Protein AF-A0A7X7GFS2-F1 (afdb_monomer_lite)

Sequence (185 aa):
AAVGEGTDLLFTHLDQVDIVGHTLRGVWPQAYRDAIARVDGLVGQITAAVDARAAAHANERWTILVTTDHGHKPEGGHGGQSAYETASFVIARGAGFAAGTQNNGYTLADITPTVLDLLDVPAPAYLDGESMLTGGSGNPAAPVPNTPPVDSGITGSSSGSAQAAMVANPLCLLGSGSASGSSER

Foldseek 3Di:
DPVPPDDLDDDDDQCQLQVCQAVVQFCQDVVSLVSVLVVLVVLLVVLVVVVVVCVVCVVDWDKDKDKDPFFADRRHDEDDQDLRTQWMKIKIFGPLAFAPDEFQQADPLQPVQQSCVSVVHDDDPPRCWHHVSVPIRGDRPDPQRVNPDPDPPDPDDSNPRNCCSQRVPRGIYIYTYGPDDDPDD

pLDDT: mean 78.81, std 21.3, range [30.0, 98.06]

Structure (mmCIF, N/CA/C/O backbone):
data_AF-A0A7X7GFS2-F1
#
_entry.id   AF-A0A7X7GFS2-F1
#
loop_
_atom_site.group_PDB
_atom_site.id
_atom_site.type_symbol
_atom_site.label_atom_id
_atom_site.label_alt_id
_atom_site.label_comp_id
_atom_site.label_asym_id
_atom_site.label_entity_id
_atom_site.label_seq_id
_atom_site.pdbx_PDB_ins_code
_atom_site.Cartn_x
_atom_site.Cartn_y
_atom_site.Cartn_z
_atom_site.occupancy
_atom_site.B_iso_or_equiv
_atom_site.auth_seq_id
_atom_site.auth_comp_id
_atom_site.auth_asym_id
_atom_site.auth_atom_id
_atom_site.pdbx_PDB_model_num
ATOM 1 N N . ALA A 1 1 ? -30.254 6.906 2.351 1.00 43.72 1 ALA A N 1
ATOM 2 C CA . ALA A 1 1 ? -29.446 6.726 3.570 1.00 43.72 1 ALA A CA 1
ATOM 3 C C . ALA A 1 1 ? -28.141 6.055 3.159 1.00 43.72 1 ALA A C 1
ATOM 5 O O . ALA A 1 1 ? -28.241 4.987 2.576 1.00 43.72 1 ALA A O 1
ATOM 6 N N . ALA A 1 2 ? -26.996 6.740 3.312 1.00 44.44 2 ALA A N 1
ATOM 7 C CA . ALA A 1 2 ? -25.624 6.181 3.301 1.00 44.44 2 ALA A CA 1
ATOM 8 C C . ALA A 1 2 ? -24.554 7.295 3.402 1.00 44.44 2 ALA A C 1
ATOM 10 O O . ALA A 1 2 ? -23.588 7.153 4.127 1.00 44.44 2 ALA A O 1
ATOM 11 N N . VAL A 1 3 ? -24.747 8.456 2.765 1.00 49.19 3 VAL A N 1
ATOM 12 C CA . VAL A 1 3 ? -23.741 9.551 2.752 1.00 49.19 3 VAL A CA 1
ATOM 13 C C . VAL A 1 3 ? -23.726 10.445 4.007 1.00 49.19 3 VAL A C 1
ATOM 15 O O . VAL A 1 3 ? -23.110 11.505 4.000 1.00 49.19 3 VAL A O 1
ATOM 18 N N . GLY A 1 4 ? -24.408 10.040 5.083 1.00 49.31 4 GLY A N 1
ATOM 19 C CA . GLY A 1 4 ? -24.412 10.765 6.362 1.00 49.31 4 GLY A CA 1
ATOM 20 C C . GLY A 1 4 ? -23.354 10.289 7.363 1.00 49.31 4 GLY A C 1
ATOM 21 O O . GLY A 1 4 ? -23.007 11.048 8.259 1.00 49.31 4 GLY A O 1
ATOM 22 N N . GLU A 1 5 ? -22.835 9.068 7.199 1.00 61.44 5 GLU A N 1
ATOM 23 C CA . GLU A 1 5 ? -22.024 8.370 8.218 1.00 61.44 5 GLU A CA 1
ATOM 24 C C . GLU A 1 5 ? -20.531 8.253 7.838 1.00 61.44 5 GLU A C 1
ATOM 26 O O . GLU A 1 5 ? -19.720 7.840 8.655 1.00 61.44 5 GLU A O 1
ATOM 31 N N . GLY A 1 6 ? -20.128 8.685 6.636 1.00 70.50 6 GLY A N 1
ATOM 32 C CA . GLY A 1 6 ? -18.759 8.493 6.130 1.00 70.50 6 GLY A CA 1
ATOM 33 C C . GLY A 1 6 ? -18.583 7.181 5.355 1.00 70.50 6 GLY A C 1
ATOM 34 O O . GLY A 1 6 ? -19.547 6.460 5.119 1.00 70.50 6 GLY A O 1
ATOM 35 N N . THR A 1 7 ? -17.361 6.921 4.886 1.00 83.94 7 THR A N 1
ATOM 36 C CA . THR A 1 7 ? -16.997 5.731 4.098 1.00 83.94 7 THR A CA 1
ATOM 37 C C . THR A 1 7 ? -16.131 4.807 4.953 1.00 83.94 7 THR A C 1
ATOM 39 O O . THR A 1 7 ? -15.099 5.263 5.437 1.00 83.94 7 THR A O 1
ATOM 42 N N . ASP A 1 8 ? -16.494 3.525 5.070 1.00 89.81 8 ASP A N 1
ATOM 43 C CA . ASP A 1 8 ? -15.726 2.537 5.853 1.00 89.81 8 ASP A CA 1
ATOM 44 C C . ASP A 1 8 ? -14.452 2.048 5.136 1.00 89.81 8 ASP A C 1
ATOM 46 O O . ASP A 1 8 ? -13.450 1.733 5.773 1.00 89.81 8 ASP A O 1
ATOM 50 N N . LEU A 1 9 ? -14.465 2.011 3.797 1.00 93.38 9 LEU A N 1
ATOM 51 C CA . LEU A 1 9 ? -13.319 1.629 2.967 1.00 93.38 9 LEU A CA 1
ATOM 52 C C . LEU A 1 9 ? -13.214 2.520 1.727 1.00 93.38 9 LEU A C 1
ATOM 54 O O . LEU A 1 9 ? -14.134 2.584 0.911 1.00 93.38 9 LEU A O 1
ATOM 58 N N . LEU A 1 10 ? -12.060 3.163 1.552 1.00 94.38 10 LEU A N 1
ATOM 59 C CA . LEU A 1 10 ? -11.711 3.915 0.349 1.00 94.38 10 LEU A CA 1
ATOM 60 C C . LEU A 1 10 ? -10.524 3.247 -0.346 1.00 94.38 10 LEU A C 1
ATOM 62 O O . LEU A 1 10 ? -9.489 3.017 0.273 1.00 94.38 10 LEU A O 1
ATOM 66 N N . PHE A 1 11 ? -10.661 2.999 -1.647 1.00 95.25 11 PHE A N 1
ATOM 67 C CA . PHE A 1 11 ? -9.583 2.509 -2.498 1.00 95.25 11 PHE A CA 1
ATOM 68 C C . PHE A 1 11 ? -9.239 3.554 -3.561 1.00 95.25 11 PHE A C 1
ATOM 70 O O . PHE A 1 11 ? -10.116 4.009 -4.297 1.00 95.25 11 PHE A O 1
ATOM 77 N N . THR A 1 12 ? -7.956 3.901 -3.654 1.00 95.88 12 THR A N 1
ATOM 78 C CA . THR A 1 12 ? -7.419 4.834 -4.650 1.00 95.88 12 THR A CA 1
ATOM 79 C C . THR A 1 12 ? -6.264 4.163 -5.377 1.00 95.88 12 THR A C 1
ATOM 81 O O . THR A 1 12 ? -5.359 3.633 -4.739 1.00 95.88 12 THR A O 1
ATOM 84 N N . HIS A 1 13 ? -6.274 4.228 -6.707 1.00 96.12 13 HIS A N 1
ATOM 85 C CA . HIS A 1 13 ? -5.218 3.693 -7.561 1.00 96.12 13 HIS A CA 1
ATOM 86 C C . HIS A 1 13 ? -4.501 4.835 -8.296 1.00 96.12 13 HIS A C 1
ATOM 88 O O . HIS A 1 13 ? -5.151 5.703 -8.884 1.00 96.12 13 HIS A O 1
ATOM 94 N N . LEU A 1 14 ? -3.166 4.845 -8.237 1.00 95.19 14 LEU A N 1
ATOM 95 C CA . LEU A 1 14 ? -2.293 5.881 -8.798 1.00 95.19 14 LEU A CA 1
ATOM 96 C C . LEU A 1 14 ? -1.352 5.266 -9.848 1.00 95.19 14 LEU A C 1
ATOM 98 O O . LEU A 1 14 ? -0.251 4.826 -9.532 1.00 95.19 14 LEU A O 1
ATOM 102 N N . ASP A 1 15 ? -1.801 5.258 -11.101 1.00 94.25 15 ASP A N 1
ATOM 103 C CA . ASP A 1 15 ? -1.175 4.537 -12.226 1.00 94.25 15 ASP A CA 1
ATOM 104 C C . ASP A 1 15 ? 0.038 5.263 -12.858 1.00 94.25 15 ASP A C 1
ATOM 106 O O . ASP A 1 15 ? 0.706 4.789 -13.774 1.00 94.25 15 ASP A O 1
ATOM 110 N N . GLN A 1 16 ? 0.344 6.484 -12.409 1.00 94.00 16 GLN A N 1
ATOM 111 C CA . GLN A 1 16 ? 1.252 7.385 -13.130 1.00 94.00 16 GLN A CA 1
ATOM 112 C C . GLN A 1 16 ? 2.680 6.837 -13.273 1.00 94.00 16 GLN A C 1
ATOM 114 O O . GLN A 1 16 ? 3.361 7.172 -14.245 1.00 94.00 16 GLN A O 1
ATOM 119 N N . VAL A 1 17 ? 3.157 6.053 -12.302 1.00 92.88 17 VAL A N 1
ATOM 120 C CA . VAL A 1 17 ? 4.519 5.495 -12.321 1.00 92.88 17 VAL A CA 1
ATOM 121 C C . VAL A 1 17 ? 4.629 4.371 -13.353 1.00 92.88 17 VAL A C 1
ATOM 123 O O . VAL A 1 17 ? 5.580 4.381 -14.137 1.00 92.88 17 VAL A O 1
ATOM 126 N N . ASP A 1 18 ? 3.641 3.473 -13.419 1.00 94.31 18 ASP A N 1
ATOM 127 C CA . ASP A 1 18 ? 3.602 2.385 -14.403 1.00 94.31 18 ASP A CA 1
ATOM 128 C C . ASP A 1 18 ? 3.488 2.937 -15.831 1.00 94.31 18 ASP A C 1
ATOM 130 O O . ASP A 1 18 ? 4.329 2.638 -16.684 1.00 94.31 18 ASP A O 1
ATOM 134 N N . ILE A 1 19 ? 2.558 3.875 -16.063 1.00 94.00 19 ILE A N 1
ATOM 135 C CA . ILE A 1 19 ? 2.393 4.547 -17.363 1.00 94.00 19 ILE A CA 1
ATOM 136 C C . ILE A 1 19 ? 3.722 5.124 -17.863 1.00 94.00 19 ILE A C 1
ATOM 138 O O . ILE A 1 19 ? 4.076 4.968 -19.038 1.00 94.00 19 ILE A O 1
ATOM 142 N N . VAL A 1 20 ? 4.475 5.807 -16.996 1.00 92.94 20 VAL A N 1
ATOM 143 C CA . VAL A 1 20 ? 5.769 6.390 -17.371 1.00 92.94 20 VAL A CA 1
ATOM 144 C C . VAL A 1 20 ? 6.812 5.303 -17.636 1.00 92.94 20 VAL A C 1
ATOM 146 O O . VAL A 1 20 ? 7.544 5.415 -18.623 1.00 92.94 20 VAL A O 1
ATOM 149 N N . GLY A 1 21 ? 6.846 4.243 -16.825 1.00 89.75 21 GLY A N 1
ATOM 150 C CA . GLY A 1 21 ? 7.724 3.087 -17.023 1.00 89.75 21 GLY A CA 1
ATOM 151 C C . GLY A 1 21 ? 7.522 2.414 -18.384 1.00 89.75 21 GLY A C 1
ATOM 152 O O . GLY A 1 21 ? 8.495 2.159 -19.105 1.00 89.75 21 GLY A O 1
ATOM 153 N N . HIS A 1 22 ? 6.269 2.213 -18.802 1.00 93.25 22 HIS A N 1
ATOM 154 C CA . HIS A 1 22 ? 5.946 1.684 -20.132 1.00 93.25 22 HIS A CA 1
ATOM 155 C C . HIS A 1 22 ? 6.274 2.669 -21.247 1.00 93.25 22 HIS A C 1
ATOM 157 O O . HIS A 1 22 ? 6.872 2.277 -22.256 1.00 93.25 22 HIS A O 1
ATOM 163 N N . THR A 1 23 ? 5.885 3.937 -21.086 1.00 93.44 23 THR A N 1
ATOM 164 C CA . THR A 1 23 ? 6.021 4.975 -22.123 1.00 93.44 23 THR A CA 1
ATOM 165 C C . THR A 1 23 ? 7.482 5.241 -22.459 1.00 93.44 23 THR A C 1
ATOM 167 O O . THR A 1 23 ? 7.835 5.374 -23.630 1.00 93.44 23 THR A O 1
ATOM 170 N N . LEU A 1 24 ? 8.342 5.286 -21.442 1.00 89.44 24 LEU A N 1
ATOM 171 C CA . LEU A 1 24 ? 9.764 5.583 -21.603 1.00 89.44 24 LEU A CA 1
ATOM 172 C C . LEU A 1 24 ? 10.635 4.335 -21.752 1.00 89.44 24 LEU A C 1
ATOM 174 O O . LEU A 1 24 ? 11.851 4.469 -21.877 1.00 89.44 24 LEU A O 1
ATOM 178 N N . ARG A 1 25 ? 10.019 3.143 -21.775 1.00 88.00 25 ARG A N 1
ATOM 179 C CA . ARG A 1 25 ? 10.704 1.848 -21.897 1.00 88.00 25 ARG A CA 1
ATOM 180 C C . ARG A 1 25 ? 11.781 1.672 -20.824 1.00 88.00 25 ARG A C 1
ATOM 182 O O . ARG A 1 25 ? 12.928 1.349 -21.124 1.00 88.00 25 ARG A O 1
ATOM 189 N N . GLY A 1 26 ? 11.406 1.913 -19.568 1.00 86.50 26 GLY A N 1
ATOM 190 C CA . GLY A 1 26 ? 12.281 1.645 -18.435 1.00 86.50 26 GLY A CA 1
ATOM 191 C C . GLY A 1 26 ? 12.146 2.594 -17.255 1.00 86.50 26 GLY A C 1
ATOM 192 O O . GLY A 1 26 ? 11.398 3.568 -17.275 1.00 86.50 26 GLY A O 1
ATOM 193 N N . VAL A 1 27 ? 12.930 2.289 -16.224 1.00 83.81 27 VAL A N 1
ATOM 194 C CA . VAL A 1 27 ? 12.908 2.953 -14.903 1.00 83.81 27 VAL A CA 1
ATOM 195 C C . VAL A 1 27 ? 14.021 3.997 -14.726 1.00 83.81 27 VAL A C 1
ATOM 197 O O . VAL A 1 27 ? 14.049 4.747 -13.752 1.00 83.81 27 VAL A O 1
ATOM 200 N N . TRP A 1 28 ? 14.961 4.047 -15.669 1.00 85.56 28 TRP A N 1
ATOM 201 C CA . TRP A 1 28 ? 16.149 4.905 -15.632 1.00 85.56 28 TRP A CA 1
ATOM 202 C C . TRP A 1 28 ? 15.900 6.392 -15.942 1.00 85.56 28 TRP A C 1
ATOM 204 O O . TRP A 1 28 ? 16.563 7.241 -15.327 1.00 85.56 28 TRP A O 1
ATOM 214 N N . PRO A 1 29 ? 14.993 6.755 -16.876 1.00 87.94 29 PRO A N 1
ATOM 215 C CA . PRO A 1 29 ? 14.750 8.152 -17.225 1.00 87.94 29 PRO A CA 1
ATOM 216 C C . PRO A 1 29 ? 14.310 9.000 -16.024 1.00 87.94 29 PRO A C 1
ATOM 218 O O . PRO A 1 29 ? 13.504 8.564 -15.205 1.00 87.94 29 PRO A O 1
ATOM 221 N N . GLN A 1 30 ? 14.772 10.255 -15.950 1.00 86.12 30 GLN A N 1
ATOM 222 C CA . GLN A 1 30 ? 14.421 11.177 -14.856 1.00 86.12 30 GLN A CA 1
ATOM 223 C C . GLN A 1 30 ? 12.904 11.336 -14.678 1.00 86.12 30 GLN A C 1
ATOM 225 O O . GLN A 1 30 ? 12.422 11.392 -13.553 1.00 86.12 30 GLN A O 1
ATOM 230 N N . ALA A 1 31 ? 12.142 11.313 -15.770 1.00 86.75 31 ALA A N 1
ATOM 231 C CA . ALA A 1 31 ? 10.689 11.417 -15.721 1.00 86.75 31 ALA A CA 1
ATOM 232 C C . ALA A 1 31 ? 10.005 10.276 -14.934 1.00 86.75 31 ALA A C 1
ATOM 234 O O . ALA A 1 31 ? 8.922 10.507 -14.395 1.00 86.75 31 ALA A O 1
ATOM 235 N N . TYR A 1 32 ? 10.629 9.092 -14.813 1.00 85.62 32 TYR A N 1
ATOM 236 C CA . TYR A 1 32 ? 10.162 8.012 -13.931 1.00 85.62 32 TYR A CA 1
ATOM 237 C C . TYR A 1 32 ? 10.296 8.414 -12.455 1.00 85.62 32 TYR A C 1
ATOM 239 O O . TYR A 1 32 ? 9.339 8.316 -11.690 1.00 85.62 32 TYR A O 1
ATOM 247 N N . ARG A 1 33 ? 11.441 8.995 -12.068 1.00 85.12 33 ARG A N 1
ATOM 248 C CA . ARG A 1 33 ? 11.643 9.567 -10.722 1.00 85.12 33 ARG A CA 1
ATOM 249 C C . ARG A 1 33 ? 10.693 10.730 -10.443 1.00 85.12 33 ARG A C 1
ATOM 251 O O . ARG A 1 33 ? 10.136 10.817 -9.353 1.00 85.12 33 ARG A O 1
ATOM 258 N N . ASP A 1 34 ? 10.446 11.582 -11.433 1.00 85.56 34 ASP A N 1
ATOM 259 C CA . ASP A 1 34 ? 9.488 12.679 -11.286 1.00 85.56 34 ASP A CA 1
ATOM 260 C C . ASP A 1 34 ? 8.051 12.152 -11.114 1.00 85.56 34 ASP A C 1
ATOM 262 O O . ASP A 1 34 ? 7.243 12.778 -10.430 1.00 85.56 34 ASP A O 1
ATOM 266 N N . ALA A 1 35 ? 7.711 11.004 -11.716 1.00 88.75 35 ALA A N 1
ATOM 267 C CA . ALA A 1 35 ? 6.421 10.345 -11.511 1.00 88.75 35 ALA A CA 1
ATOM 268 C C . ALA A 1 35 ? 6.278 9.823 -10.081 1.00 88.75 35 ALA A C 1
ATOM 270 O O . ALA A 1 35 ? 5.246 10.070 -9.459 1.00 88.75 35 ALA A O 1
ATOM 271 N N . ILE A 1 36 ? 7.331 9.203 -9.539 1.00 88.31 36 ILE A N 1
ATOM 272 C CA . ILE A 1 36 ? 7.381 8.783 -8.132 1.00 88.31 36 ILE A CA 1
ATOM 273 C C . ILE A 1 36 ? 7.180 9.993 -7.213 1.00 88.31 36 ILE A C 1
ATOM 275 O O . ILE A 1 36 ? 6.319 9.953 -6.342 1.00 88.31 36 ILE A O 1
ATOM 279 N N . ALA A 1 37 ? 7.904 11.094 -7.437 1.00 86.06 37 ALA A N 1
ATOM 280 C CA . ALA A 1 37 ? 7.772 12.306 -6.624 1.00 86.06 37 ALA A CA 1
ATOM 281 C C . ALA A 1 37 ? 6.361 12.925 -6.696 1.00 86.06 37 ALA A C 1
ATOM 283 O O . ALA A 1 37 ? 5.848 13.433 -5.700 1.00 86.06 37 ALA A O 1
ATOM 284 N N . ARG A 1 38 ? 5.699 12.867 -7.861 1.00 90.19 38 ARG A N 1
ATOM 285 C CA . ARG A 1 38 ? 4.295 13.292 -7.992 1.00 90.19 38 ARG A CA 1
ATOM 286 C C . ARG A 1 38 ? 3.352 12.392 -7.194 1.00 90.19 38 ARG A C 1
ATOM 288 O O . ARG A 1 38 ? 2.479 12.917 -6.509 1.00 90.19 38 ARG A O 1
ATOM 295 N N . VAL A 1 39 ? 3.522 11.071 -7.270 1.00 93.19 39 VAL A N 1
ATOM 296 C CA . VAL A 1 39 ? 2.709 10.111 -6.507 1.00 93.19 39 VAL A CA 1
ATOM 297 C C . VAL A 1 39 ? 2.932 10.261 -5.001 1.00 93.19 39 VAL A C 1
ATOM 299 O O . VAL A 1 39 ? 1.952 10.271 -4.264 1.00 93.19 39 VAL A O 1
ATOM 302 N N . ASP A 1 40 ? 4.169 10.491 -4.548 1.00 89.19 40 ASP A N 1
ATOM 303 C CA . ASP A 1 40 ? 4.485 10.848 -3.154 1.00 89.19 40 ASP A CA 1
ATOM 304 C C . ASP A 1 40 ? 3.656 12.067 -2.706 1.00 89.19 40 ASP A C 1
ATOM 306 O O . ASP A 1 40 ? 2.897 11.989 -1.741 1.00 89.19 40 ASP A O 1
ATOM 310 N N . GLY A 1 41 ? 3.667 13.162 -3.472 1.00 88.38 41 GLY A N 1
ATOM 311 C CA . GLY A 1 41 ? 2.849 14.340 -3.159 1.00 88.38 41 GLY A CA 1
ATOM 312 C C . GLY A 1 41 ? 1.340 14.055 -3.074 1.00 88.38 41 GLY A C 1
ATOM 313 O O . GLY A 1 41 ? 0.662 14.591 -2.196 1.00 88.38 41 GLY A O 1
ATOM 314 N N . LEU A 1 42 ? 0.803 13.194 -3.948 1.00 93.75 42 LEU A N 1
ATOM 315 C CA . LEU A 1 42 ? -0.612 12.796 -3.926 1.00 93.75 42 LEU A CA 1
ATOM 316 C C . LEU A 1 42 ? -0.955 11.946 -2.695 1.00 93.75 42 LEU A C 1
ATOM 318 O O . LEU A 1 42 ? -1.974 12.192 -2.050 1.00 93.75 42 LEU A O 1
ATOM 322 N N . VAL A 1 43 ? -0.093 10.995 -2.328 1.00 93.00 43 VAL A N 1
ATOM 323 C CA . VAL A 1 43 ? -0.242 10.218 -1.087 1.00 93.00 43 VAL A CA 1
ATOM 324 C C . VAL A 1 43 ? -0.206 11.153 0.122 1.00 93.00 43 VAL A C 1
ATOM 326 O O . VAL A 1 43 ? -1.060 11.045 0.997 1.00 93.00 43 VAL A O 1
ATOM 329 N N . GLY A 1 44 ? 0.703 12.134 0.144 1.00 91.25 44 GLY A N 1
ATOM 330 C CA . GLY A 1 44 ? 0.762 13.154 1.194 1.00 91.25 44 GLY A CA 1
ATOM 331 C C . GLY A 1 44 ? -0.546 13.943 1.354 1.00 91.25 44 GLY A C 1
ATOM 332 O O . GLY A 1 44 ? -0.983 14.178 2.480 1.00 91.25 44 GLY A O 1
ATOM 333 N N . GLN A 1 45 ? -1.215 14.299 0.251 1.00 94.00 45 GLN A N 1
ATOM 334 C CA . GLN A 1 45 ? -2.524 14.967 0.290 1.00 94.00 45 GLN A CA 1
ATOM 335 C C . GLN A 1 45 ? -3.622 14.072 0.878 1.00 94.00 45 GLN A C 1
ATOM 337 O O . GLN A 1 45 ? -4.418 14.543 1.691 1.00 94.00 45 GLN A O 1
ATOM 342 N N . ILE A 1 46 ? -3.652 12.788 0.505 1.00 93.25 46 ILE A N 1
ATOM 343 C CA . ILE A 1 46 ? -4.608 11.812 1.052 1.00 93.25 46 ILE A CA 1
ATOM 344 C C . ILE A 1 46 ? -4.389 11.655 2.559 1.00 93.25 46 ILE A C 1
ATOM 346 O O . ILE A 1 46 ? -5.333 11.780 3.338 1.00 93.25 46 ILE A O 1
ATOM 350 N N . THR A 1 47 ? -3.141 11.452 2.981 1.00 92.56 47 THR A N 1
ATOM 351 C CA . THR A 1 47 ? -2.774 11.297 4.392 1.00 92.56 47 THR A CA 1
ATOM 352 C C . THR A 1 47 ? -3.150 12.531 5.214 1.00 92.56 47 THR A C 1
ATOM 354 O O . THR A 1 47 ? -3.747 12.393 6.279 1.00 92.56 47 THR A O 1
ATOM 357 N N . ALA A 1 48 ? -2.888 13.739 4.706 1.00 91.94 48 ALA A N 1
ATOM 358 C CA . ALA A 1 48 ? -3.269 14.979 5.380 1.00 91.94 48 ALA A CA 1
ATOM 359 C C . ALA A 1 48 ? -4.796 15.143 5.508 1.00 91.94 48 ALA A C 1
ATOM 361 O O . ALA A 1 48 ? -5.282 15.631 6.529 1.00 91.94 48 ALA A O 1
ATOM 362 N N . ALA A 1 49 ? -5.564 14.722 4.498 1.00 94.19 49 ALA A N 1
ATOM 363 C CA . ALA A 1 49 ? -7.024 14.749 4.552 1.00 94.19 49 ALA A CA 1
ATOM 364 C C . ALA A 1 49 ? -7.580 13.759 5.592 1.00 94.19 49 ALA A C 1
ATOM 366 O O . ALA A 1 49 ? -8.490 14.111 6.346 1.00 94.19 49 ALA A O 1
ATOM 367 N N . VAL A 1 50 ? -7.004 12.554 5.671 1.00 93.00 50 VAL A N 1
ATOM 368 C CA . VAL A 1 50 ? -7.328 11.564 6.711 1.00 93.00 50 VAL A CA 1
ATOM 369 C C . VAL A 1 50 ? -7.010 12.117 8.102 1.00 93.00 50 VAL A C 1
ATOM 371 O O . VAL A 1 50 ? -7.857 12.041 8.988 1.00 93.00 50 VAL A O 1
ATOM 374 N N . ASP A 1 51 ? -5.849 12.748 8.287 1.00 92.56 51 ASP A N 1
ATOM 375 C CA . ASP A 1 51 ? -5.452 13.339 9.572 1.00 92.56 51 ASP A CA 1
ATOM 376 C C . ASP A 1 51 ? -6.399 14.461 10.014 1.00 92.56 51 ASP A C 1
ATOM 378 O O . ASP A 1 51 ? -6.826 14.503 11.170 1.00 92.56 51 ASP A O 1
ATOM 382 N N . ALA A 1 52 ? -6.777 15.350 9.091 1.00 94.38 52 ALA A N 1
ATOM 383 C CA . ALA A 1 52 ? -7.735 16.416 9.368 1.00 94.38 52 ALA A CA 1
ATOM 384 C C . ALA A 1 52 ? -9.105 15.858 9.785 1.00 94.38 52 ALA A C 1
ATOM 386 O O . ALA A 1 52 ? -9.741 16.390 10.698 1.00 94.38 52 ALA A O 1
ATOM 387 N N . ARG A 1 53 ? -9.550 14.764 9.153 1.00 92.81 53 ARG A N 1
ATOM 388 C CA . ARG A 1 53 ? -10.799 14.092 9.516 1.00 92.81 53 ARG A CA 1
ATOM 389 C C . ARG A 1 53 ? -10.699 13.404 10.874 1.00 92.81 53 ARG A C 1
ATOM 391 O O . ARG A 1 53 ? -11.566 13.624 11.711 1.00 92.81 53 ARG A O 1
ATOM 398 N N . ALA A 1 54 ? -9.639 12.640 11.120 1.00 91.88 54 ALA A N 1
ATOM 399 C CA . ALA A 1 54 ? -9.414 11.974 12.399 1.00 91.88 54 ALA A CA 1
ATOM 400 C C . ALA A 1 54 ? -9.398 12.978 13.568 1.00 91.88 54 ALA A C 1
ATOM 402 O O . ALA A 1 54 ? -9.960 12.711 14.628 1.00 91.88 54 ALA A O 1
ATOM 403 N N . ALA A 1 55 ? -8.830 14.171 13.357 1.00 92.88 55 ALA A N 1
ATOM 404 C CA . ALA A 1 55 ? -8.853 15.251 14.343 1.00 92.88 55 ALA A CA 1
ATOM 405 C C . ALA A 1 55 ? -10.266 15.816 14.601 1.00 92.88 55 ALA A C 1
ATOM 407 O O . ALA A 1 55 ? -10.573 16.203 15.728 1.00 92.88 55 ALA A O 1
ATOM 408 N N . ALA A 1 56 ? -11.128 15.868 13.581 1.00 94.00 56 ALA A N 1
ATOM 409 C CA . ALA A 1 56 ? -12.510 16.344 13.697 1.00 94.00 56 ALA A CA 1
ATOM 410 C C . ALA A 1 56 ? -13.493 15.269 14.206 1.00 94.00 56 ALA A C 1
ATOM 412 O O . ALA A 1 56 ? -14.552 15.609 14.733 1.00 94.00 56 ALA A O 1
ATOM 413 N N . HIS A 1 57 ? -13.139 13.988 14.075 1.00 91.25 57 HIS A N 1
ATOM 414 C CA . HIS A 1 57 ? -13.986 12.835 14.379 1.00 91.25 57 HIS A CA 1
ATOM 415 C C . HIS A 1 57 ? -13.237 11.825 15.260 1.00 91.25 57 HIS A C 1
ATOM 417 O O . HIS A 1 57 ? -12.874 10.737 14.824 1.00 91.25 57 HIS A O 1
ATOM 423 N N . ALA A 1 58 ? -13.010 12.181 16.527 1.00 89.50 58 ALA A N 1
ATOM 424 C CA . ALA A 1 58 ? -12.188 11.394 17.458 1.00 89.50 58 ALA A CA 1
ATOM 425 C C . ALA A 1 58 ? -12.711 9.970 17.757 1.00 89.50 58 ALA A C 1
ATOM 427 O O . ALA A 1 58 ? -12.000 9.165 18.354 1.00 89.50 58 ALA A O 1
ATOM 428 N N . ASN A 1 59 ? -13.957 9.662 17.389 1.00 90.00 59 ASN A N 1
ATOM 429 C CA . ASN A 1 59 ? -14.547 8.329 17.499 1.00 90.00 59 ASN A CA 1
ATOM 430 C C . ASN A 1 59 ? -14.238 7.423 16.294 1.00 90.00 59 ASN A C 1
ATOM 432 O O . ASN A 1 59 ? -14.519 6.228 16.357 1.00 90.00 59 ASN A O 1
ATOM 436 N N . GLU A 1 60 ? -13.688 7.965 15.208 1.00 90.31 60 GLU A N 1
ATOM 437 C CA . GLU A 1 60 ? -13.297 7.189 14.034 1.00 90.31 60 GLU A CA 1
ATOM 438 C C . GLU A 1 60 ? -11.891 6.608 14.199 1.00 90.31 60 GLU A C 1
ATOM 440 O O . GLU A 1 60 ? -10.977 7.250 14.723 1.00 90.31 60 GLU A O 1
ATOM 445 N N . ARG A 1 61 ? -11.702 5.383 13.705 1.00 90.19 61 ARG A N 1
ATOM 446 C CA . ARG A 1 61 ? -10.395 4.723 13.642 1.00 90.19 61 ARG A CA 1
ATOM 447 C C . ARG A 1 61 ? -9.939 4.698 12.192 1.00 90.19 61 ARG A C 1
ATOM 449 O O . ARG A 1 61 ? -10.649 4.179 11.339 1.00 90.19 61 ARG A O 1
ATOM 456 N N . TRP A 1 62 ? -8.750 5.230 11.936 1.00 93.06 62 TRP A N 1
ATOM 457 C CA . TRP A 1 62 ? -8.185 5.315 10.595 1.00 93.06 62 TRP A CA 1
ATOM 458 C C . TRP A 1 62 ? -6.962 4.414 10.462 1.00 93.06 62 TRP A C 1
ATOM 460 O O . TRP A 1 62 ? -6.032 4.491 11.269 1.00 93.06 62 TRP A O 1
ATOM 470 N N . THR A 1 63 ? -6.960 3.604 9.405 1.00 95.31 63 THR A N 1
ATOM 471 C CA . THR A 1 63 ? -5.793 2.851 8.947 1.00 95.31 63 THR A CA 1
ATOM 472 C C . THR A 1 63 ? -5.550 3.183 7.480 1.00 95.31 63 THR A C 1
ATOM 474 O O . THR A 1 63 ? -6.468 3.139 6.665 1.00 95.31 63 THR A O 1
ATOM 477 N N . ILE A 1 64 ? -4.308 3.520 7.143 1.00 95.94 64 ILE A N 1
ATOM 478 C CA . ILE A 1 64 ? -3.847 3.770 5.779 1.00 95.94 64 ILE A CA 1
ATOM 479 C C . ILE A 1 64 ? -2.924 2.619 5.389 1.00 95.94 64 ILE A C 1
ATOM 481 O O . ILE A 1 64 ? -1.921 2.369 6.063 1.00 95.94 64 ILE A O 1
ATOM 485 N N . LEU A 1 65 ? -3.258 1.949 4.288 1.00 95.81 65 LEU A N 1
ATOM 486 C CA . LEU A 1 65 ? -2.403 0.970 3.625 1.00 95.81 65 LEU A CA 1
ATOM 487 C C . LEU A 1 65 ? -1.980 1.539 2.266 1.00 95.81 65 LEU A C 1
ATOM 489 O O . LEU A 1 65 ? -2.827 1.983 1.493 1.00 95.81 65 LEU A O 1
ATOM 493 N N . VAL A 1 66 ? -0.682 1.530 1.975 1.00 95.62 66 VAL A N 1
ATOM 494 C CA . VAL A 1 66 ? -0.129 1.894 0.661 1.00 95.62 66 VAL A CA 1
ATOM 495 C C . VAL A 1 66 ? 0.666 0.709 0.146 1.00 95.62 66 VAL A C 1
ATOM 497 O O . VAL A 1 66 ? 1.521 0.188 0.854 1.00 95.62 66 VAL A O 1
ATOM 500 N N . THR A 1 67 ? 0.388 0.278 -1.076 1.00 94.12 67 THR A N 1
ATOM 501 C CA . THR A 1 67 ? 1.022 -0.898 -1.675 1.00 94.12 67 THR A CA 1
ATOM 502 C C . THR A 1 67 ? 1.289 -0.673 -3.154 1.00 94.12 67 THR A C 1
ATOM 504 O O . THR A 1 67 ? 0.711 0.235 -3.754 1.00 94.12 67 THR A O 1
ATOM 507 N N . THR A 1 68 ? 2.114 -1.531 -3.747 1.00 92.62 68 THR A N 1
ATOM 508 C CA . THR A 1 68 ? 2.117 -1.754 -5.199 1.00 92.62 68 THR A CA 1
ATOM 509 C C . THR A 1 68 ? 1.514 -3.115 -5.511 1.00 92.62 68 THR A C 1
ATOM 511 O O . THR A 1 68 ? 1.517 -4.006 -4.667 1.00 92.62 68 THR A O 1
ATOM 514 N N . ASP A 1 69 ? 0.975 -3.282 -6.706 1.00 91.94 69 ASP A N 1
ATOM 515 C CA . ASP A 1 69 ? 0.547 -4.569 -7.251 1.00 91.94 69 ASP A CA 1
ATOM 516 C C . ASP A 1 69 ? 1.727 -5.362 -7.829 1.00 91.94 69 ASP A C 1
ATOM 518 O O . ASP A 1 69 ? 1.791 -6.581 -7.676 1.00 91.94 69 ASP A O 1
ATOM 522 N N . HIS A 1 70 ? 2.687 -4.669 -8.442 1.00 92.62 70 HIS A N 1
ATOM 523 C CA . HIS A 1 70 ? 3.924 -5.253 -8.951 1.00 92.62 70 HIS A CA 1
ATOM 524 C C . HIS A 1 70 ? 5.085 -4.248 -8.963 1.00 92.62 70 HIS A C 1
ATOM 526 O O . HIS A 1 70 ? 4.938 -3.065 -8.646 1.00 92.62 70 HIS A O 1
ATOM 532 N N . GLY A 1 71 ? 6.267 -4.747 -9.318 1.00 88.62 71 GLY A N 1
ATOM 533 C CA . GLY A 1 71 ? 7.408 -3.945 -9.740 1.00 88.62 71 GLY A CA 1
ATOM 534 C C . GLY A 1 71 ? 7.480 -3.834 -11.267 1.00 88.62 71 GLY A C 1
ATOM 535 O O . GLY A 1 71 ? 6.524 -4.139 -11.978 1.00 88.62 71 GLY A O 1
ATOM 536 N N . HIS A 1 72 ? 8.610 -3.388 -11.808 1.00 88.25 72 HIS A N 1
ATOM 537 C CA . HIS A 1 72 ? 8.726 -3.092 -13.237 1.00 88.25 72 HIS A CA 1
ATOM 538 C C . HIS A 1 72 ? 10.137 -3.391 -13.746 1.00 88.25 72 HIS A C 1
ATOM 540 O O . HIS A 1 72 ? 11.127 -3.095 -13.076 1.00 88.25 72 HIS A O 1
ATOM 546 N N . LYS A 1 73 ? 10.249 -3.965 -14.950 1.00 89.75 73 LYS A N 1
ATOM 547 C CA . LYS A 1 73 ? 11.547 -4.290 -15.552 1.00 89.75 73 LYS A CA 1
ATOM 548 C C . LYS A 1 73 ? 12.354 -3.024 -15.831 1.00 89.75 73 LYS A C 1
ATOM 550 O O . LYS A 1 73 ? 11.769 -2.017 -16.258 1.00 89.75 73 LYS A O 1
ATOM 555 N N . PRO A 1 74 ? 13.690 -3.070 -15.704 1.00 86.06 74 PRO A N 1
ATOM 556 C CA . PRO A 1 74 ? 14.507 -1.906 -15.996 1.00 86.06 74 PRO A CA 1
ATOM 557 C C . PRO A 1 74 ? 14.372 -1.384 -17.431 1.00 86.06 74 PRO A C 1
ATOM 559 O O . PRO A 1 74 ? 14.489 -0.180 -17.644 1.00 86.06 74 PRO A O 1
ATOM 562 N N . GLU A 1 75 ? 14.080 -2.262 -18.394 1.00 86.12 75 GLU A N 1
ATOM 563 C CA . GLU A 1 75 ? 13.939 -1.956 -19.826 1.00 86.12 75 GLU A CA 1
ATOM 564 C C . GLU A 1 75 ? 12.489 -1.712 -20.284 1.00 86.12 75 GLU A C 1
ATOM 566 O O . GLU A 1 75 ? 12.246 -1.518 -21.477 1.00 86.12 75 GLU A O 1
ATOM 571 N N . GLY A 1 76 ? 11.499 -1.746 -19.384 1.00 88.19 76 GLY A N 1
ATOM 572 C CA . GLY A 1 76 ? 10.093 -1.572 -19.765 1.00 88.19 76 GLY A CA 1
ATOM 573 C C . GLY A 1 76 ? 9.201 -2.790 -19.523 1.00 88.19 76 GLY A C 1
ATOM 574 O O . GLY A 1 76 ? 9.523 -3.910 -19.937 1.00 88.19 76 GLY A O 1
ATOM 575 N N . GLY A 1 77 ? 8.025 -2.543 -18.946 1.00 90.31 77 GLY A N 1
ATOM 576 C CA . GLY A 1 77 ? 6.954 -3.509 -18.742 1.00 90.31 77 GLY A CA 1
ATOM 577 C C . GLY A 1 77 ? 7.133 -4.432 -17.541 1.00 90.31 77 GLY A C 1
ATOM 578 O O . GLY A 1 77 ? 8.114 -4.362 -16.805 1.00 90.31 77 GLY A O 1
ATOM 579 N N . HIS A 1 78 ? 6.174 -5.336 -17.383 1.00 93.81 78 HIS A N 1
ATOM 580 C CA . HIS A 1 78 ? 6.068 -6.304 -16.289 1.00 93.81 78 HIS A CA 1
ATOM 581 C C . HIS A 1 78 ? 5.301 -7.554 -16.778 1.00 93.81 78 HIS A C 1
ATOM 583 O O . HIS A 1 78 ? 4.977 -7.657 -17.966 1.00 93.81 78 HIS A O 1
ATOM 589 N N . GLY A 1 79 ? 5.018 -8.500 -15.877 1.00 92.75 79 GLY A N 1
ATOM 590 C CA . GLY A 1 79 ? 4.253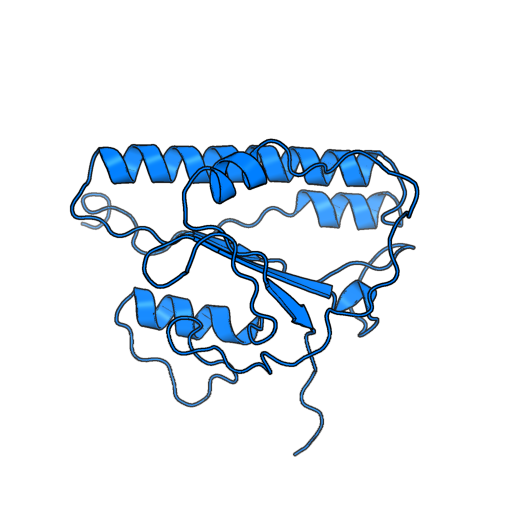 -9.729 -16.145 1.00 92.75 79 GLY A CA 1
ATOM 591 C C . GLY A 1 79 ? 5.061 -11.026 -16.015 1.00 92.75 79 GLY A C 1
ATOM 592 O O . GLY A 1 79 ? 4.496 -12.114 -16.118 1.00 92.75 79 GLY A O 1
ATOM 593 N N . GLY A 1 80 ? 6.370 -10.921 -15.791 1.00 92.06 80 GLY A N 1
ATOM 594 C CA . GLY A 1 80 ? 7.251 -12.023 -15.424 1.00 92.06 80 GLY A CA 1
ATOM 595 C C . GLY A 1 80 ? 7.384 -12.215 -13.911 1.00 92.06 80 GLY A C 1
ATOM 596 O O . GLY A 1 80 ? 6.554 -11.770 -13.123 1.00 92.06 80 GLY A O 1
ATOM 597 N N . GLN A 1 81 ? 8.449 -12.914 -13.518 1.00 88.62 81 GLN A N 1
ATOM 598 C CA . GLN A 1 81 ? 8.776 -13.257 -12.126 1.00 88.62 81 GLN A CA 1
ATOM 599 C C . GLN A 1 81 ? 10.204 -12.825 -11.758 1.00 88.62 81 GLN A C 1
ATOM 601 O O . GLN A 1 81 ? 10.835 -13.401 -10.872 1.00 88.62 81 GLN A O 1
ATOM 606 N N . SER A 1 82 ? 10.773 -11.857 -12.487 1.00 86.00 82 SER A N 1
ATOM 607 C CA . SER A 1 82 ? 12.099 -11.343 -12.143 1.00 86.00 82 SER A CA 1
ATOM 608 C C . SER A 1 82 ? 12.067 -10.625 -10.792 1.00 86.00 82 SER A C 1
ATOM 610 O O . SER A 1 82 ? 11.036 -10.087 -10.393 1.00 86.00 82 SER A O 1
ATOM 612 N N . ALA A 1 83 ? 13.217 -10.535 -10.118 1.00 83.81 83 ALA A N 1
ATOM 613 C CA . ALA A 1 83 ? 13.335 -9.816 -8.846 1.00 83.81 83 ALA A CA 1
ATOM 614 C C . ALA A 1 83 ? 12.959 -8.323 -8.940 1.00 83.81 83 ALA A C 1
ATOM 616 O O . ALA A 1 83 ? 12.714 -7.694 -7.917 1.00 83.81 83 ALA A O 1
ATOM 617 N N . TYR A 1 84 ? 12.932 -7.743 -10.146 1.00 83.94 84 TYR A N 1
ATOM 618 C CA . TYR A 1 84 ? 12.420 -6.392 -10.384 1.00 83.94 84 TYR A CA 1
ATOM 619 C C . TYR A 1 84 ? 10.897 -6.341 -10.482 1.00 83.94 84 TYR A C 1
ATOM 621 O O . TYR A 1 84 ? 10.302 -5.355 -10.073 1.00 83.94 84 TYR A O 1
ATOM 629 N N . GLU A 1 85 ? 10.270 -7.378 -11.033 1.00 87.38 85 GLU A N 1
ATOM 630 C CA . GLU A 1 85 ? 8.820 -7.449 -11.239 1.00 87.38 85 GLU A CA 1
ATOM 631 C C . GLU A 1 85 ? 8.080 -7.911 -9.982 1.00 87.38 85 GLU A C 1
ATOM 633 O O . GLU A 1 85 ? 6.970 -7.455 -9.730 1.00 87.38 85 GLU A O 1
ATOM 638 N N . THR A 1 86 ? 8.694 -8.777 -9.173 1.00 86.88 86 THR A N 1
ATOM 639 C CA . THR A 1 86 ? 8.114 -9.263 -7.909 1.00 86.88 86 THR A CA 1
ATOM 640 C C . THR A 1 86 ? 8.456 -8.383 -6.709 1.00 86.88 86 THR A C 1
ATOM 642 O O . THR A 1 86 ? 7.961 -8.634 -5.610 1.00 86.88 86 THR A O 1
ATOM 645 N N . ALA A 1 87 ? 9.283 -7.350 -6.912 1.00 82.81 87 ALA A N 1
ATOM 646 C CA . ALA A 1 87 ? 9.563 -6.341 -5.904 1.00 82.81 87 ALA A CA 1
ATOM 647 C C . ALA A 1 87 ? 8.307 -5.516 -5.637 1.00 82.81 87 ALA A C 1
ATOM 649 O O . ALA A 1 87 ? 7.889 -4.706 -6.464 1.00 82.81 87 ALA A O 1
ATOM 650 N N . SER A 1 88 ? 7.730 -5.709 -4.460 1.00 85.31 88 SER A N 1
ATOM 651 C CA . SER A 1 88 ? 6.586 -4.944 -3.9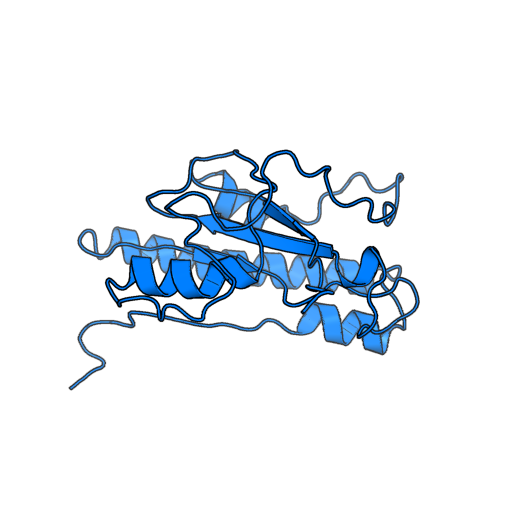96 1.00 85.31 88 SER A CA 1
ATOM 652 C C . SER A 1 88 ? 6.793 -4.537 -2.542 1.00 85.31 88 SER A C 1
ATOM 654 O O . SER A 1 88 ? 7.721 -4.985 -1.857 1.00 85.31 88 SER A O 1
ATOM 656 N N . PHE A 1 89 ? 5.941 -3.641 -2.069 1.00 85.75 89 PHE A N 1
ATOM 657 C CA . PHE A 1 89 ? 5.930 -3.227 -0.684 1.00 85.75 89 PHE A CA 1
ATOM 658 C C . PHE A 1 89 ? 4.513 -3.033 -0.176 1.00 85.75 89 PHE A C 1
ATOM 660 O O . PHE A 1 89 ? 3.611 -2.714 -0.943 1.00 85.75 89 PHE A O 1
ATOM 667 N N . VAL A 1 90 ? 4.369 -3.126 1.143 1.00 89.12 90 VAL A N 1
ATOM 668 C CA . VAL A 1 90 ? 3.208 -2.636 1.880 1.00 89.12 90 VAL A CA 1
ATOM 669 C C . VAL A 1 90 ? 3.702 -1.670 2.950 1.00 89.12 90 VAL A C 1
ATOM 671 O O . VAL A 1 90 ? 4.622 -1.965 3.708 1.00 89.12 90 VAL A O 1
ATOM 674 N N . ILE A 1 91 ? 3.090 -0.497 3.016 1.00 89.50 91 ILE A N 1
ATOM 675 C CA . ILE A 1 91 ? 3.248 0.501 4.072 1.00 89.50 91 ILE A CA 1
ATOM 676 C C . ILE A 1 91 ? 1.932 0.525 4.833 1.00 89.50 91 ILE A C 1
ATOM 678 O O . ILE A 1 91 ? 0.881 0.756 4.239 1.00 89.50 91 ILE A O 1
ATOM 682 N N . ALA A 1 92 ? 1.993 0.315 6.143 1.00 91.56 92 ALA A N 1
ATOM 683 C CA . ALA A 1 92 ? 0.831 0.364 7.016 1.00 91.56 92 ALA A CA 1
ATOM 684 C C . ALA A 1 92 ? 1.003 1.462 8.069 1.00 91.56 92 ALA A C 1
ATOM 686 O O . ALA A 1 92 ? 2.066 1.583 8.686 1.00 91.56 92 ALA A O 1
ATOM 687 N N . ARG A 1 93 ? -0.057 2.251 8.268 1.00 92.19 93 ARG A N 1
ATOM 688 C CA . ARG A 1 93 ? -0.174 3.272 9.312 1.00 92.19 93 ARG A CA 1
ATOM 689 C C . ARG A 1 93 ? -1.537 3.169 9.978 1.00 92.19 93 ARG A C 1
ATOM 691 O O . ARG A 1 93 ? -2.550 3.337 9.312 1.00 92.19 93 ARG A O 1
ATOM 698 N N . GLY A 1 94 ? -1.567 2.948 11.287 1.00 91.12 94 GLY A N 1
ATOM 699 C CA . GLY A 1 94 ? -2.808 2.833 12.055 1.00 91.12 94 GLY A CA 1
ATOM 700 C C . GLY A 1 94 ? -2.599 2.088 13.369 1.00 91.12 94 GLY A C 1
ATOM 701 O O . GLY A 1 94 ? -1.488 1.651 13.678 1.00 91.12 94 GLY A O 1
ATOM 702 N N . ALA A 1 95 ? -3.669 1.933 14.148 1.00 89.38 95 ALA A N 1
ATOM 703 C CA . ALA A 1 95 ? -3.631 1.099 15.346 1.00 89.38 95 ALA A CA 1
ATOM 704 C C . ALA A 1 95 ? -3.255 -0.349 14.978 1.00 89.38 95 ALA A C 1
ATOM 706 O O . ALA A 1 95 ? -3.748 -0.885 13.991 1.00 89.38 95 ALA A O 1
ATOM 707 N N . GLY A 1 96 ? -2.377 -0.969 15.770 1.00 88.12 96 GLY A N 1
ATOM 708 C CA . GLY A 1 96 ? -1.849 -2.313 15.499 1.00 88.12 96 GLY A CA 1
ATOM 709 C C . GLY A 1 96 ? -0.535 -2.347 14.708 1.00 88.12 96 GLY A C 1
ATOM 710 O O . GLY A 1 96 ? 0.090 -3.399 14.643 1.00 88.12 96 GLY A O 1
ATOM 711 N N . PHE A 1 97 ? -0.054 -1.209 14.191 1.00 89.69 97 PHE A N 1
ATOM 712 C CA . PHE A 1 97 ? 1.225 -1.117 13.477 1.00 89.69 97 PHE A CA 1
ATOM 713 C C . PHE A 1 97 ? 2.215 -0.212 14.220 1.00 89.69 97 PHE A C 1
ATOM 715 O O . PHE A 1 97 ? 1.913 0.942 14.501 1.00 89.69 97 PHE A O 1
ATOM 722 N N . ALA A 1 98 ? 3.410 -0.713 14.547 1.00 84.44 98 ALA A N 1
ATOM 723 C CA . ALA A 1 98 ? 4.417 0.046 15.294 1.00 84.44 98 ALA A CA 1
ATOM 724 C C . ALA A 1 98 ? 5.266 0.969 14.395 1.00 84.44 98 ALA A C 1
ATOM 726 O O . ALA A 1 98 ? 5.760 0.543 13.347 1.00 84.44 98 ALA A O 1
ATOM 727 N N . ALA A 1 99 ? 5.508 2.209 14.843 1.00 80.94 99 ALA A N 1
ATOM 728 C CA . ALA A 1 99 ? 6.382 3.179 14.171 1.00 80.94 99 ALA A CA 1
ATOM 729 C C . ALA A 1 99 ? 7.762 2.635 13.832 1.00 80.94 99 ALA A C 1
ATOM 731 O O . ALA A 1 99 ? 8.430 2.077 14.702 1.00 80.94 99 ALA A O 1
ATOM 732 N N . GLY A 1 100 ? 8.255 2.951 12.634 1.00 77.56 100 GLY A N 1
ATOM 733 C CA . GLY A 1 100 ? 9.667 2.791 12.292 1.00 77.56 100 GLY A CA 1
ATOM 734 C C . GLY A 1 100 ? 10.129 1.336 12.291 1.00 77.56 100 GLY A C 1
ATOM 735 O O . GLY A 1 100 ? 11.331 1.081 12.295 1.00 77.56 100 GLY A O 1
ATOM 736 N N . THR A 1 101 ? 9.188 0.391 12.300 1.00 80.62 101 THR A N 1
ATOM 737 C CA . THR A 1 101 ? 9.477 -1.036 12.228 1.00 80.62 101 THR A CA 1
ATOM 738 C C . THR A 1 101 ? 9.427 -1.509 10.779 1.00 80.62 101 THR A C 1
ATOM 740 O O . THR A 1 101 ? 8.765 -0.916 9.924 1.00 80.62 101 THR A O 1
ATOM 743 N N . GLN A 1 102 ? 10.166 -2.576 10.495 1.00 82.38 102 GLN A N 1
ATOM 744 C CA . GLN A 1 102 ? 10.124 -3.290 9.224 1.00 82.38 102 GLN A CA 1
ATOM 745 C C . GLN A 1 102 ? 9.764 -4.741 9.521 1.00 82.38 102 GLN A C 1
ATOM 747 O O . GLN A 1 102 ? 10.270 -5.317 10.487 1.00 82.38 102 GLN A O 1
ATOM 752 N N . ASN A 1 103 ? 8.892 -5.316 8.699 1.00 83.81 103 ASN A N 1
ATOM 753 C CA . ASN A 1 103 ? 8.520 -6.720 8.775 1.00 83.81 103 ASN A CA 1
ATOM 754 C C . ASN A 1 103 ? 8.531 -7.308 7.360 1.00 83.81 103 ASN A C 1
ATOM 756 O O . ASN A 1 103 ? 7.728 -6.912 6.518 1.00 83.81 103 ASN A O 1
ATOM 760 N N . ASN A 1 104 ? 9.441 -8.251 7.111 1.00 83.75 104 ASN A N 1
ATOM 761 C CA . ASN A 1 104 ? 9.542 -8.951 5.826 1.00 83.75 104 ASN A CA 1
ATOM 762 C C . ASN A 1 104 ? 8.526 -10.100 5.697 1.00 83.75 104 ASN A C 1
ATOM 764 O O . ASN A 1 104 ? 8.454 -10.748 4.658 1.00 83.75 104 ASN A O 1
ATOM 768 N N . GLY A 1 105 ? 7.745 -10.359 6.749 1.00 85.44 105 GLY A N 1
ATOM 769 C CA . GLY A 1 105 ? 6.693 -11.368 6.785 1.00 85.44 105 GLY A CA 1
ATOM 770 C C . GLY A 1 105 ? 5.358 -10.901 6.211 1.00 85.44 105 GLY A C 1
ATOM 771 O O . GLY A 1 105 ? 4.399 -11.657 6.263 1.00 85.44 105 GLY A O 1
ATOM 772 N N . TYR A 1 106 ? 5.270 -9.684 5.672 1.00 90.19 106 TYR A N 1
ATOM 773 C CA . TYR A 1 106 ? 4.056 -9.210 5.010 1.00 90.19 106 TYR A CA 1
ATOM 774 C C . TYR A 1 106 ? 4.120 -9.434 3.505 1.00 90.19 106 TYR A C 1
ATOM 776 O O . TYR A 1 106 ? 5.128 -9.162 2.848 1.00 90.19 106 TYR A O 1
ATOM 784 N N . THR A 1 107 ? 3.005 -9.900 2.959 1.00 89.38 107 THR A N 1
ATOM 785 C CA . THR A 1 107 ? 2.806 -10.166 1.536 1.00 89.38 107 THR A CA 1
ATOM 786 C C . THR A 1 107 ? 1.593 -9.397 1.010 1.00 89.38 107 THR A C 1
ATOM 788 O O . THR A 1 107 ? 0.757 -8.914 1.773 1.00 89.38 107 THR A O 1
ATOM 791 N N . LEU A 1 108 ? 1.442 -9.313 -0.315 1.00 92.25 108 LEU A N 1
ATOM 792 C CA . LEU A 1 108 ? 0.237 -8.728 -0.919 1.00 92.25 108 LEU A CA 1
ATOM 793 C C . LEU A 1 108 ? -1.039 -9.509 -0.577 1.00 92.25 108 LEU A C 1
ATOM 795 O O . LEU A 1 108 ? -2.114 -8.915 -0.481 1.00 92.25 108 LEU A O 1
ATOM 799 N N . ALA A 1 109 ? -0.923 -10.821 -0.353 1.00 94.88 109 ALA A N 1
ATOM 800 C CA . ALA A 1 109 ? -2.053 -11.663 0.026 1.00 94.88 109 ALA A CA 1
ATOM 801 C C . ALA A 1 109 ? -2.622 -11.278 1.401 1.00 94.88 109 ALA A C 1
ATOM 803 O O . ALA A 1 109 ? -3.817 -11.447 1.632 1.00 94.88 109 ALA A O 1
ATOM 804 N N . ASP A 1 110 ? -1.799 -10.689 2.274 1.00 96.69 110 ASP A N 1
ATOM 805 C CA . ASP A 1 110 ? -2.166 -10.302 3.639 1.00 96.69 110 ASP A CA 1
ATOM 806 C C . ASP A 1 110 ? -3.021 -9.022 3.694 1.00 96.69 110 ASP A C 1
ATOM 808 O O . ASP A 1 110 ? -3.667 -8.736 4.704 1.00 96.69 110 ASP A O 1
ATOM 812 N N . ILE A 1 111 ? -3.096 -8.245 2.605 1.00 96.75 111 ILE A N 1
ATOM 813 C CA . ILE A 1 111 ? -3.864 -6.988 2.564 1.00 96.75 111 ILE A CA 1
ATOM 814 C C . ILE A 1 111 ? -5.360 -7.252 2.747 1.00 96.75 111 ILE A C 1
ATOM 816 O O . ILE A 1 111 ? -6.007 -6.601 3.565 1.00 96.75 111 ILE A O 1
ATOM 820 N N . THR A 1 112 ? -5.913 -8.219 2.012 1.00 97.69 112 THR A N 1
ATOM 821 C CA . THR A 1 112 ? -7.347 -8.546 2.081 1.00 97.69 112 THR A CA 1
ATOM 822 C C . THR A 1 112 ? -7.784 -8.987 3.484 1.00 97.69 112 THR A C 1
ATOM 824 O O . THR A 1 112 ? -8.694 -8.356 4.021 1.00 97.69 112 THR A O 1
ATOM 827 N N . PRO A 1 113 ? -7.167 -10.002 4.124 1.00 98.06 113 PRO A N 1
ATOM 828 C CA . PRO A 1 113 ? -7.548 -10.396 5.480 1.00 98.06 113 PRO A CA 1
ATOM 829 C C . PRO A 1 113 ? -7.305 -9.277 6.501 1.00 98.06 113 PRO A C 1
ATOM 831 O O . PRO A 1 113 ? -8.115 -9.117 7.404 1.00 98.06 113 PRO A O 1
ATOM 834 N N . THR A 1 114 ? -6.280 -8.433 6.320 1.00 97.50 114 THR A N 1
ATOM 835 C CA . THR A 1 114 ? -6.086 -7.247 7.176 1.00 97.50 114 THR A CA 1
ATOM 836 C C . THR A 1 114 ? -7.258 -6.269 7.076 1.00 97.50 114 THR A C 1
ATOM 838 O O . THR A 1 114 ? -7.739 -5.777 8.093 1.00 97.50 114 THR A O 1
ATOM 841 N N . VAL A 1 115 ? -7.727 -5.965 5.861 1.00 97.44 115 VAL A N 1
ATOM 842 C CA . VAL A 1 115 ? -8.876 -5.068 5.655 1.00 97.44 115 VAL A CA 1
ATOM 843 C C . VAL A 1 115 ? -10.150 -5.668 6.248 1.00 97.44 115 VAL A C 1
ATOM 845 O O . VAL A 1 115 ? -10.916 -4.945 6.877 1.00 97.44 115 VAL A O 1
ATOM 848 N N . LEU A 1 116 ? -10.369 -6.975 6.085 1.00 97.56 116 LEU A N 1
ATOM 849 C CA . LEU A 1 116 ? -11.527 -7.660 6.661 1.00 97.56 116 LEU A CA 1
ATOM 850 C C . LEU A 1 116 ? -11.506 -7.612 8.196 1.00 97.56 116 LEU A C 1
ATOM 852 O O . LEU A 1 116 ? -12.510 -7.224 8.790 1.00 97.56 116 LEU A O 1
ATOM 856 N N . ASP A 1 117 ? -10.359 -7.883 8.822 1.00 96.50 117 ASP A N 1
ATOM 857 C CA . ASP A 1 117 ? -10.182 -7.763 10.274 1.00 96.50 117 ASP A CA 1
ATOM 858 C C . ASP A 1 117 ? -10.439 -6.337 10.780 1.00 96.50 117 ASP A C 1
ATOM 860 O O . ASP A 1 117 ? -11.117 -6.145 11.786 1.00 96.50 117 ASP A O 1
ATOM 864 N N . LEU A 1 118 ? -9.926 -5.315 10.083 1.00 95.50 118 LEU A N 1
ATOM 865 C CA . LEU A 1 118 ? -10.133 -3.907 10.452 1.00 95.50 118 LEU A CA 1
ATOM 866 C C . LEU A 1 118 ? -11.607 -3.483 10.400 1.00 95.50 118 LEU A C 1
ATOM 868 O O . LEU A 1 118 ? -12.002 -2.570 11.128 1.00 95.50 118 LEU A O 1
ATOM 872 N N . LEU A 1 119 ? -12.393 -4.128 9.536 1.00 94.81 119 LEU A N 1
ATOM 873 C CA . LEU A 1 119 ? -13.823 -3.887 9.347 1.00 94.81 119 LEU A CA 1
ATOM 874 C C . LEU A 1 119 ? -14.704 -4.845 10.164 1.00 94.81 119 LEU A C 1
ATOM 876 O O . LEU A 1 119 ? -15.922 -4.835 9.992 1.00 94.81 119 LEU A O 1
ATOM 880 N N . ASP A 1 120 ? -14.106 -5.677 11.025 1.00 95.50 120 ASP A N 1
ATOM 881 C CA . ASP A 1 120 ? -14.798 -6.707 11.807 1.00 95.50 120 ASP A CA 1
ATOM 882 C C . ASP A 1 120 ? -15.623 -7.678 10.923 1.00 95.50 120 ASP A C 1
ATOM 884 O O . ASP A 1 120 ? -16.684 -8.181 11.310 1.00 95.50 120 ASP A O 1
ATOM 888 N N . VAL A 1 121 ? -15.131 -7.961 9.710 1.00 96.75 121 VAL A N 1
ATOM 889 C CA . VAL A 1 121 ? -15.730 -8.904 8.756 1.00 96.75 121 VAL A CA 1
ATOM 890 C C . VAL A 1 121 ? -14.965 -10.231 8.801 1.00 96.75 121 VAL A C 1
ATOM 892 O O . VAL A 1 121 ? -13.752 -10.237 8.607 1.00 96.75 121 VAL A O 1
ATOM 895 N N . PRO A 1 122 ? -15.636 -11.386 8.984 1.00 96.06 122 PRO A N 1
ATOM 896 C CA . PRO A 1 122 ? -14.958 -12.677 8.973 1.00 96.06 122 PRO A CA 1
ATOM 897 C C . PRO A 1 122 ? -14.242 -12.951 7.645 1.00 96.06 122 PRO A C 1
ATOM 899 O O . PRO A 1 122 ? -14.867 -12.970 6.580 1.00 96.06 122 PRO A O 1
ATOM 902 N N . ALA A 1 123 ? -12.939 -13.220 7.716 1.00 95.56 123 ALA A N 1
ATOM 903 C CA . ALA A 1 123 ? -12.158 -13.645 6.565 1.00 95.56 123 ALA A CA 1
ATOM 904 C C . ALA A 1 123 ? -12.594 -15.046 6.084 1.00 95.56 123 ALA A C 1
ATOM 906 O O . ALA A 1 123 ? -12.722 -15.970 6.896 1.00 95.56 123 ALA A O 1
ATOM 907 N N . PRO A 1 124 ? -12.816 -15.253 4.773 1.00 95.62 124 PRO A N 1
ATOM 908 C CA . PRO A 1 124 ? -13.034 -16.588 4.234 1.00 95.62 124 PRO A CA 1
ATOM 909 C C . PRO A 1 124 ? -11.806 -17.483 4.433 1.00 95.62 124 PRO A C 1
ATOM 911 O O . PRO A 1 124 ? -10.679 -17.069 4.183 1.00 95.62 124 PRO A O 1
ATOM 914 N N . ALA A 1 125 ? -12.026 -18.752 4.782 1.00 93.69 125 ALA A N 1
ATOM 915 C CA . ALA A 1 125 ? -10.948 -19.709 5.066 1.00 93.69 125 ALA A CA 1
ATOM 916 C C . ALA A 1 125 ? -10.084 -20.107 3.8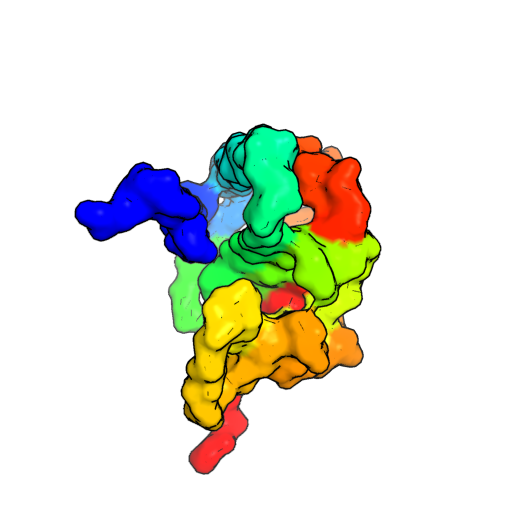48 1.00 93.69 125 ALA A C 1
ATOM 918 O O . ALA A 1 125 ? -9.156 -20.894 3.995 1.00 93.69 125 ALA A O 1
ATOM 919 N N . TYR A 1 126 ? -10.419 -19.633 2.643 1.00 95.62 126 TYR A N 1
ATOM 920 C CA . TYR A 1 126 ? -9.692 -19.939 1.406 1.00 95.62 126 TYR A CA 1
ATOM 921 C C . TYR A 1 126 ? -8.692 -18.850 0.995 1.00 95.62 126 TYR A C 1
ATOM 923 O O . TYR A 1 126 ? -8.102 -18.965 -0.077 1.00 95.62 126 TYR A O 1
ATOM 931 N N . LEU A 1 127 ? -8.552 -17.772 1.773 1.00 96.50 127 LEU A N 1
ATOM 932 C CA . LEU A 1 127 ? -7.526 -16.767 1.507 1.00 96.50 127 LEU A CA 1
ATOM 933 C C . LEU A 1 127 ? -6.141 -17.363 1.783 1.00 96.50 127 LEU A C 1
ATOM 935 O O . LEU A 1 127 ? -5.947 -18.025 2.797 1.00 96.50 127 LEU A O 1
ATOM 939 N N . ASP A 1 128 ? -5.190 -17.105 0.885 1.00 95.31 128 ASP A N 1
ATOM 940 C CA . ASP A 1 128 ? -3.795 -17.530 1.064 1.00 95.31 128 ASP A CA 1
ATOM 941 C C . ASP A 1 128 ? -3.050 -16.665 2.099 1.00 95.31 128 ASP A C 1
ATOM 943 O O . ASP A 1 128 ? -2.047 -17.098 2.657 1.00 95.31 128 ASP A O 1
ATOM 947 N N . GLY A 1 129 ? -3.523 -15.434 2.327 1.00 96.06 129 GLY A N 1
ATOM 948 C CA . GLY A 1 129 ? -2.924 -14.486 3.263 1.00 96.06 129 GLY A CA 1
ATOM 949 C C . GLY A 1 129 ? -3.490 -14.582 4.676 1.00 96.06 129 GLY A C 1
ATOM 950 O O . GLY A 1 129 ? -4.604 -15.061 4.892 1.00 96.06 129 GLY A O 1
ATOM 951 N N . GLU A 1 130 ? -2.761 -14.001 5.622 1.00 96.19 130 GLU A N 1
ATOM 952 C CA . GLU A 1 130 ? -3.195 -13.797 7.003 1.00 96.19 130 GLU A CA 1
ATOM 953 C C . GLU A 1 130 ? -3.158 -12.309 7.349 1.00 96.19 130 GLU A C 1
ATOM 955 O O . GLU A 1 130 ? -2.426 -11.525 6.751 1.00 96.19 130 GLU A O 1
ATOM 960 N N . SER A 1 131 ? -3.963 -11.887 8.319 1.00 96.62 131 SER A N 1
ATOM 961 C CA . SER A 1 131 ? -3.992 -10.487 8.731 1.00 96.62 131 SER A CA 1
ATOM 962 C C . SER A 1 131 ? -2.627 -10.030 9.244 1.00 96.62 131 SER A C 1
ATOM 964 O O . SER A 1 131 ? -2.002 -10.661 10.100 1.00 96.62 131 SER A O 1
ATOM 966 N N . MET A 1 132 ? -2.166 -8.875 8.768 1.00 95.56 132 MET A N 1
ATOM 967 C CA . MET A 1 132 ? -0.935 -8.254 9.253 1.00 95.56 132 MET A CA 1
ATOM 968 C C . MET A 1 132 ? -1.061 -7.828 10.723 1.00 95.56 132 MET A C 1
ATOM 970 O O . MET A 1 132 ? -0.048 -7.696 11.403 1.00 95.56 132 MET A O 1
ATOM 974 N N . LEU A 1 133 ? -2.285 -7.664 11.246 1.00 93.69 133 LEU A N 1
ATOM 975 C CA . LEU A 1 133 ? -2.525 -7.397 12.670 1.00 93.69 133 LEU A CA 1
ATOM 976 C C . LEU A 1 133 ? -2.182 -8.602 13.559 1.00 93.69 133 LEU A C 1
ATOM 978 O O . LEU A 1 133 ? -1.915 -8.427 14.748 1.00 93.69 133 LEU A O 1
ATOM 982 N N . THR A 1 134 ? -2.172 -9.811 12.991 1.00 92.62 134 THR A N 1
ATOM 983 C CA . THR A 1 134 ? -1.832 -11.061 13.686 1.00 92.62 134 THR A CA 1
ATOM 984 C C . THR A 1 134 ? -0.477 -11.636 13.273 1.00 92.62 134 THR A C 1
ATOM 986 O O . THR A 1 134 ? -0.052 -12.630 13.855 1.00 92.62 134 THR A O 1
ATOM 989 N N . GLY A 1 135 ? 0.226 -11.005 12.326 1.00 89.56 135 GLY A N 1
ATOM 990 C CA . GLY A 1 135 ? 1.597 -11.363 11.946 1.00 89.56 135 GLY A CA 1
ATOM 991 C C . GLY A 1 135 ? 1.851 -11.511 10.444 1.00 89.56 135 GLY A C 1
ATOM 992 O O . GLY A 1 135 ? 3.015 -11.444 10.051 1.00 89.56 135 GLY A O 1
ATOM 993 N N . GLY A 1 136 ? 0.802 -11.619 9.620 1.00 92.88 136 GLY A N 1
ATOM 994 C CA . GLY A 1 136 ? 0.916 -11.905 8.183 1.00 92.88 136 GLY A CA 1
ATOM 995 C C . GLY A 1 136 ? 1.311 -13.358 7.885 1.00 92.88 136 GLY A C 1
ATOM 996 O O . GLY A 1 136 ? 1.717 -14.097 8.778 1.00 92.88 136 GLY A O 1
ATOM 997 N N . SER A 1 137 ? 1.184 -13.770 6.623 1.00 93.44 137 SER A N 1
ATOM 998 C CA . SER A 1 137 ? 1.451 -15.155 6.185 1.00 93.44 137 SER A CA 1
ATOM 999 C C . SER A 1 137 ? 2.892 -15.402 5.723 1.00 93.44 137 SER A C 1
ATOM 1001 O O . SER A 1 137 ? 3.302 -16.546 5.509 1.00 93.44 137 SER A O 1
ATOM 1003 N N . GLY A 1 138 ? 3.677 -14.340 5.528 1.00 88.75 138 GLY A N 1
ATOM 1004 C CA . GLY A 1 138 ? 5.056 -14.424 5.060 1.00 88.75 138 GLY A CA 1
ATOM 1005 C C . GLY A 1 138 ? 6.051 -14.844 6.145 1.00 88.75 138 GLY A C 1
ATOM 1006 O O . GLY A 1 138 ? 5.724 -15.048 7.309 1.00 88.75 138 GLY A O 1
ATOM 1007 N N . ASN A 1 139 ? 7.325 -14.945 5.759 1.00 87.31 139 ASN A N 1
ATOM 1008 C CA . ASN A 1 139 ? 8.422 -15.260 6.674 1.00 87.31 139 ASN A CA 1
ATOM 1009 C C . ASN A 1 139 ? 9.099 -13.964 7.171 1.00 87.31 139 ASN A C 1
ATOM 1011 O O . ASN A 1 139 ? 9.820 -13.339 6.393 1.00 87.31 139 ASN A O 1
ATOM 1015 N N . PRO A 1 140 ? 8.979 -13.579 8.457 1.00 84.31 140 PRO A N 1
ATOM 1016 C CA . PRO A 1 140 ? 9.646 -12.387 8.993 1.00 84.31 140 PRO A CA 1
ATOM 1017 C C . PRO A 1 140 ? 11.177 -12.442 8.915 1.00 84.31 140 PRO A C 1
ATOM 1019 O O . PRO A 1 140 ? 11.833 -11.404 8.906 1.00 84.31 140 PRO A O 1
ATOM 1022 N N . ALA A 1 141 ? 11.752 -13.647 8.842 1.00 84.69 141 ALA A N 1
ATOM 1023 C CA . ALA A 1 141 ? 13.182 -13.874 8.653 1.00 84.69 141 ALA A CA 1
ATOM 1024 C C . ALA A 1 141 ? 13.589 -13.955 7.170 1.00 84.69 141 ALA A C 1
ATOM 1026 O O . ALA A 1 141 ? 14.745 -14.271 6.875 1.00 84.69 141 ALA A O 1
ATOM 1027 N N . ALA A 1 142 ? 12.668 -13.704 6.231 1.00 77.69 142 ALA A N 1
ATOM 1028 C CA . ALA A 1 142 ? 13.007 -13.633 4.819 1.00 77.69 142 ALA A CA 1
ATOM 1029 C C . ALA A 1 142 ? 14.066 -12.541 4.591 1.00 77.69 142 ALA A C 1
ATOM 1031 O O . ALA A 1 142 ? 13.975 -11.450 5.174 1.00 77.69 142 ALA A O 1
ATOM 1032 N N . PRO A 1 143 ? 15.080 -12.809 3.751 1.00 72.00 143 PRO A N 1
ATOM 1033 C CA . PRO A 1 143 ? 16.021 -11.776 3.359 1.00 72.00 143 PRO A CA 1
ATOM 1034 C C . PRO A 1 143 ? 15.272 -10.661 2.628 1.00 72.00 143 PRO A C 1
ATOM 1036 O O . PRO A 1 143 ? 14.289 -10.914 1.929 1.00 72.00 143 PRO A O 1
ATOM 1039 N N . VAL A 1 144 ? 15.762 -9.429 2.767 1.00 67.25 144 VAL A N 1
ATOM 1040 C CA . VAL A 1 144 ? 15.277 -8.301 1.962 1.00 67.25 144 VAL A CA 1
ATOM 1041 C C . VAL A 1 144 ? 15.358 -8.699 0.481 1.00 67.25 144 VAL A C 1
ATOM 1043 O O . VAL A 1 144 ? 16.375 -9.291 0.091 1.00 67.25 144 VAL A O 1
ATOM 1046 N N . PRO A 1 145 ? 14.324 -8.420 -0.340 1.00 64.31 145 PRO A N 1
ATOM 1047 C CA . PRO A 1 145 ? 14.339 -8.751 -1.758 1.00 64.31 145 PRO A CA 1
ATOM 1048 C C . PRO A 1 145 ? 15.649 -8.319 -2.420 1.00 64.31 145 PRO A C 1
ATOM 1050 O O . PRO A 1 145 ? 16.115 -7.192 -2.250 1.00 64.31 145 PRO A O 1
ATOM 1053 N N . ASN A 1 146 ? 16.258 -9.228 -3.180 1.00 62.84 146 ASN A N 1
ATOM 1054 C CA . ASN A 1 146 ? 17.547 -9.022 -3.840 1.00 62.84 146 ASN A CA 1
ATOM 1055 C C . ASN A 1 146 ? 17.423 -8.218 -5.146 1.00 62.84 146 ASN A C 1
ATOM 1057 O O . ASN A 1 146 ? 18.203 -8.428 -6.077 1.00 62.84 146 ASN A O 1
ATOM 1061 N N . THR A 1 147 ? 16.440 -7.321 -5.229 1.00 66.38 147 THR A N 1
ATOM 1062 C CA . THR A 1 147 ? 16.232 -6.453 -6.384 1.00 66.38 147 THR A CA 1
ATOM 1063 C C . THR A 1 147 ? 17.491 -5.612 -6.582 1.00 66.38 147 THR A C 1
ATOM 1065 O O . THR A 1 147 ? 17.850 -4.846 -5.682 1.00 66.38 147 THR A O 1
ATOM 1068 N N . PRO A 1 148 ? 18.212 -5.759 -7.709 1.00 62.53 148 PRO A N 1
ATOM 1069 C CA . PRO A 1 148 ? 19.473 -5.058 -7.860 1.00 62.53 148 PRO A CA 1
ATOM 1070 C C . PRO A 1 148 ? 19.236 -3.539 -7.806 1.00 62.53 148 PRO A C 1
ATOM 1072 O O . PRO A 1 148 ? 18.285 -3.052 -8.430 1.00 62.53 148 PRO A O 1
ATOM 1075 N N . PRO A 1 149 ? 20.066 -2.782 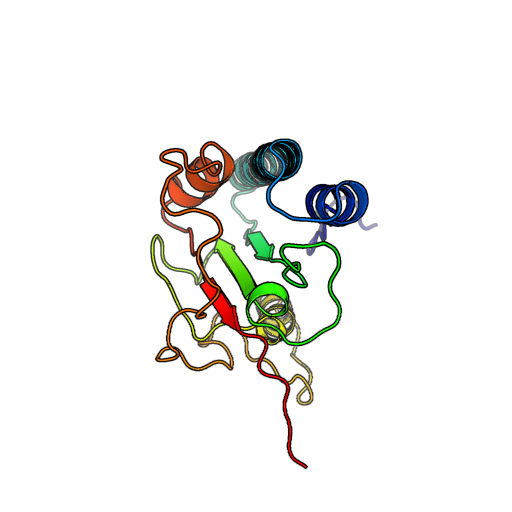-7.060 1.00 60.47 149 PRO A N 1
ATOM 1076 C CA . PRO A 1 149 ? 19.882 -1.348 -6.893 1.00 60.47 149 PRO A CA 1
ATOM 1077 C C . PRO A 1 149 ? 19.760 -0.637 -8.237 1.00 60.47 149 PRO A C 1
ATOM 1079 O O . PRO A 1 149 ? 20.552 -0.867 -9.149 1.00 60.47 149 PRO A O 1
ATOM 1082 N N . VAL A 1 150 ? 18.776 0.253 -8.341 1.00 54.88 150 VAL A N 1
ATOM 1083 C CA . VAL A 1 150 ? 18.513 1.027 -9.562 1.00 54.88 150 VAL A CA 1
ATOM 1084 C C . VAL A 1 150 ? 19.409 2.273 -9.662 1.00 54.88 150 VAL A C 1
ATOM 1086 O O . VAL A 1 150 ? 19.286 3.010 -10.623 1.00 54.88 150 VAL A O 1
ATOM 1089 N N . ASP A 1 151 ? 20.300 2.528 -8.694 1.00 48.81 151 ASP A N 1
ATOM 1090 C CA . ASP A 1 151 ? 21.538 3.324 -8.824 1.00 48.81 151 ASP A CA 1
ATOM 1091 C C . ASP A 1 151 ? 22.232 3.413 -7.447 1.00 48.81 151 ASP A C 1
ATOM 1093 O O . ASP A 1 151 ? 21.584 3.734 -6.451 1.00 48.81 151 ASP A O 1
ATOM 1097 N N . SER A 1 152 ? 23.545 3.187 -7.359 1.00 36.78 152 SER A N 1
ATOM 1098 C CA . SER A 1 152 ? 24.339 3.458 -6.144 1.00 36.78 152 SER A CA 1
ATOM 1099 C C . SER A 1 152 ? 24.809 4.921 -6.039 1.00 36.78 152 SER A C 1
ATOM 1101 O O . SER A 1 152 ? 25.535 5.262 -5.108 1.00 36.78 152 SER A O 1
ATOM 1103 N N . GLY A 1 153 ? 24.440 5.783 -6.996 1.00 34.56 153 GLY A N 1
ATOM 1104 C CA . GLY A 1 153 ? 24.919 7.167 -7.105 1.00 34.56 153 GLY A CA 1
ATOM 1105 C C . GLY A 1 153 ? 23.929 8.280 -6.741 1.00 34.56 153 GLY A C 1
ATOM 1106 O O . GLY A 1 153 ? 24.295 9.450 -6.834 1.00 34.56 153 GLY A O 1
ATOM 1107 N N . ILE A 1 154 ? 22.692 7.976 -6.335 1.00 42.69 154 ILE A N 1
ATOM 1108 C CA . ILE A 1 154 ? 21.657 9.003 -6.114 1.00 42.69 154 ILE A CA 1
ATOM 1109 C C . ILE A 1 154 ? 21.477 9.285 -4.616 1.00 42.69 154 ILE A C 1
ATOM 1111 O O . ILE A 1 154 ? 20.716 8.628 -3.910 1.00 42.69 154 ILE A O 1
ATOM 1115 N N . THR A 1 155 ? 22.156 10.322 -4.124 1.00 35.84 155 THR A N 1
ATOM 1116 C CA . THR A 1 155 ? 21.867 10.948 -2.826 1.00 35.84 155 THR A CA 1
ATOM 1117 C C . THR A 1 155 ? 20.643 11.852 -2.970 1.00 35.84 155 THR A C 1
ATOM 1119 O O . THR A 1 155 ? 20.762 13.048 -3.233 1.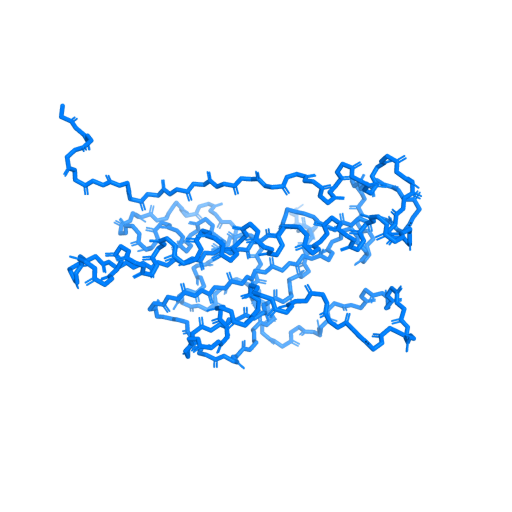00 35.84 155 THR A O 1
ATOM 1122 N N . GLY A 1 156 ? 19.450 11.280 -2.866 1.00 35.75 156 GLY A N 1
ATOM 1123 C CA . GLY A 1 156 ? 18.211 12.040 -3.007 1.00 35.75 156 GLY A CA 1
ATOM 1124 C C . GLY A 1 156 ? 17.007 11.125 -2.934 1.00 35.75 156 GLY A C 1
ATOM 1125 O O . GLY A 1 156 ? 16.441 10.761 -3.958 1.00 35.75 156 GLY A O 1
ATOM 1126 N N . SER A 1 157 ? 16.643 10.727 -1.718 1.00 38.81 157 SER A N 1
ATOM 1127 C CA . SER A 1 157 ? 15.407 9.995 -1.470 1.00 38.81 157 SER A CA 1
ATOM 1128 C C . SER A 1 157 ? 14.238 10.859 -1.955 1.00 38.81 157 SER A C 1
ATOM 1130 O O . SER A 1 157 ? 13.984 11.925 -1.398 1.00 38.81 157 SER A O 1
ATOM 1132 N N . SER A 1 158 ? 13.527 10.436 -3.003 1.00 40.72 158 SER A N 1
ATOM 1133 C CA . SER A 1 158 ? 12.334 11.129 -3.528 1.00 40.72 158 SER A CA 1
ATOM 1134 C C . SER A 1 158 ? 11.121 11.025 -2.597 1.00 40.72 158 SER A C 1
ATOM 1136 O O . SER A 1 158 ? 10.010 11.369 -2.976 1.00 40.72 158 SER A O 1
ATOM 1138 N N . SER A 1 159 ? 11.332 10.531 -1.386 1.00 43.59 159 SER A N 1
ATOM 1139 C CA . SER A 1 159 ? 10.343 10.249 -0.359 1.00 43.59 159 SER A CA 1
ATOM 1140 C C . SER A 1 159 ? 10.014 11.469 0.518 1.00 43.59 159 SER A C 1
ATOM 1142 O O . SER A 1 159 ? 9.372 11.351 1.553 1.00 43.59 159 SER A O 1
ATOM 1144 N N . GLY A 1 160 ? 10.469 12.665 0.143 1.00 38.97 160 GLY A N 1
ATOM 1145 C CA . GLY A 1 160 ? 10.538 13.813 1.048 1.00 38.97 160 GLY A CA 1
ATOM 1146 C C . GLY A 1 160 ? 9.216 14.282 1.670 1.00 38.97 160 GLY A C 1
ATOM 1147 O O . GLY A 1 160 ? 9.274 14.866 2.749 1.00 38.97 160 GLY A O 1
ATOM 1148 N N . SER A 1 161 ? 8.046 14.047 1.056 1.00 48.78 161 SER A N 1
ATOM 1149 C CA . SER A 1 161 ? 6.773 14.578 1.572 1.00 48.78 161 SER A CA 1
ATOM 1150 C C . SER A 1 161 ? 5.833 13.513 2.140 1.00 48.78 161 SER A C 1
ATOM 1152 O O . SER A 1 161 ? 5.362 13.689 3.266 1.00 48.78 161 SER A O 1
ATOM 1154 N N . ALA A 1 162 ? 5.610 12.382 1.459 1.00 49.66 162 ALA A N 1
ATOM 1155 C CA . ALA A 1 162 ? 4.762 11.316 1.996 1.00 49.66 162 ALA A CA 1
ATOM 1156 C C . ALA A 1 162 ? 5.494 10.480 3.034 1.00 49.66 162 ALA A C 1
ATOM 1158 O O . ALA A 1 162 ? 4.904 10.180 4.064 1.00 49.66 162 ALA A O 1
ATOM 1159 N N . GLN A 1 163 ? 6.776 10.146 2.841 1.00 48.09 163 GLN A N 1
ATOM 1160 C CA . GLN A 1 163 ? 7.526 9.478 3.911 1.00 48.09 163 GLN A CA 1
ATOM 1161 C C . GLN A 1 163 ? 7.624 10.393 5.125 1.00 48.09 163 GLN A C 1
ATOM 1163 O O . GLN A 1 163 ? 7.434 9.918 6.230 1.00 48.09 163 GLN A O 1
ATOM 1168 N N . ALA A 1 164 ? 7.815 11.704 4.962 1.00 46.50 164 ALA A N 1
ATOM 1169 C CA . ALA A 1 164 ? 7.762 12.616 6.103 1.00 46.50 164 ALA A CA 1
ATOM 1170 C C . ALA A 1 164 ? 6.372 12.637 6.769 1.00 46.50 164 ALA A C 1
ATOM 1172 O O . ALA A 1 164 ? 6.305 12.557 7.986 1.00 46.50 164 ALA A O 1
ATOM 1173 N N . ALA A 1 165 ? 5.265 12.676 6.020 1.00 49.25 165 ALA A N 1
ATOM 1174 C CA . ALA A 1 165 ? 3.912 12.660 6.593 1.00 49.25 165 ALA A CA 1
ATOM 1175 C C . ALA A 1 165 ? 3.541 11.315 7.247 1.00 49.25 165 ALA A C 1
ATOM 1177 O O . ALA A 1 165 ? 2.859 11.278 8.269 1.00 49.25 165 ALA A O 1
ATOM 1178 N N . MET A 1 166 ? 4.017 10.209 6.680 1.00 49.91 166 MET A N 1
ATOM 1179 C CA . MET A 1 166 ? 3.793 8.874 7.219 1.00 49.91 166 MET A CA 1
ATOM 1180 C C . MET A 1 166 ? 4.700 8.626 8.438 1.00 49.91 166 MET A C 1
ATOM 1182 O O . MET A 1 166 ? 4.209 8.108 9.434 1.00 49.91 166 MET A O 1
ATOM 1186 N N . VAL A 1 167 ? 5.975 9.054 8.410 1.00 42.34 167 VAL A N 1
ATOM 1187 C CA . VAL A 1 167 ? 7.022 8.803 9.434 1.00 42.34 167 VAL A CA 1
ATOM 1188 C C . VAL A 1 167 ? 7.087 9.867 10.546 1.00 42.34 167 VAL A C 1
ATOM 1190 O O . VAL A 1 167 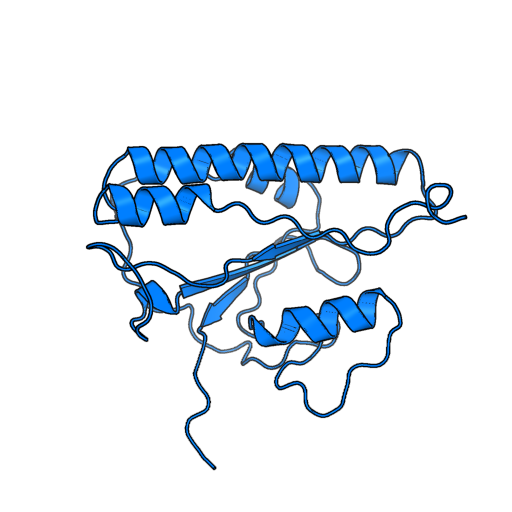? 7.498 9.548 11.658 1.00 42.34 167 VAL A O 1
ATOM 1193 N N . ALA A 1 168 ? 6.664 11.117 10.312 1.00 36.53 168 ALA A N 1
ATOM 1194 C CA . ALA A 1 168 ? 6.542 12.144 11.364 1.00 36.53 168 ALA A CA 1
ATOM 1195 C C . ALA A 1 168 ? 5.305 11.938 12.255 1.00 36.53 168 ALA A C 1
ATOM 1197 O O . ALA A 1 168 ? 5.127 12.632 13.256 1.00 36.53 168 ALA A O 1
ATOM 1198 N N . ASN A 1 169 ? 4.474 10.952 11.918 1.00 37.16 169 ASN A N 1
ATOM 1199 C CA . ASN A 1 169 ? 3.556 10.316 12.842 1.00 37.16 169 ASN A CA 1
ATOM 1200 C C . ASN A 1 169 ? 4.244 9.035 13.353 1.00 37.16 169 ASN A C 1
ATOM 1202 O O . ASN A 1 169 ? 4.800 8.308 12.530 1.00 37.16 169 ASN A O 1
ATOM 1206 N N . PRO A 1 170 ? 4.247 8.718 14.660 1.00 30.00 170 PRO A N 1
ATOM 1207 C CA . PRO A 1 170 ? 4.924 7.538 15.208 1.00 30.00 170 PRO A CA 1
ATOM 1208 C C . PRO A 1 170 ? 4.250 6.203 14.808 1.00 30.00 170 PRO A C 1
ATOM 1210 O O . PRO A 1 170 ? 4.056 5.337 15.651 1.00 30.00 170 PRO A O 1
ATOM 1213 N N . LEU A 1 171 ? 3.890 6.001 13.536 1.00 36.75 171 LEU A N 1
ATOM 1214 C CA . LEU A 1 171 ? 3.138 4.853 13.021 1.00 36.75 171 LEU A CA 1
ATOM 1215 C C . LEU A 1 171 ? 3.413 4.586 11.515 1.00 36.75 171 LEU A C 1
ATOM 1217 O O . LEU A 1 171 ? 2.468 4.382 10.764 1.00 36.75 171 LEU A O 1
ATOM 1221 N N . CYS A 1 172 ? 4.664 4.600 11.030 1.00 30.77 172 CYS A N 1
ATOM 1222 C CA . CYS A 1 172 ? 4.983 4.210 9.637 1.00 30.77 172 CYS A CA 1
ATOM 1223 C C . CYS A 1 172 ? 5.776 2.905 9.545 1.00 30.77 172 CYS A C 1
ATOM 1225 O O . CYS A 1 172 ? 6.827 2.796 10.178 1.00 30.77 172 CYS A O 1
ATOM 1227 N N . LEU A 1 173 ? 5.337 1.989 8.679 1.00 51.09 173 LEU A N 1
ATOM 1228 C CA . LEU A 1 173 ? 6.072 0.797 8.240 1.00 51.09 173 LEU A CA 1
ATOM 1229 C C . LEU A 1 173 ? 6.562 0.966 6.790 1.00 51.09 173 LEU A C 1
ATOM 1231 O O . LEU A 1 173 ? 5.877 1.580 5.985 1.00 51.09 173 LEU A O 1
ATOM 1235 N N . LEU A 1 174 ? 7.705 0.379 6.439 1.00 39.69 174 LEU A N 1
ATOM 1236 C CA . LEU A 1 174 ? 8.070 0.012 5.065 1.00 39.69 174 LEU A CA 1
ATOM 1237 C C . LEU A 1 174 ? 8.257 -1.511 5.066 1.00 39.69 174 LEU A C 1
ATOM 1239 O O . LEU A 1 174 ? 9.245 -1.994 5.611 1.00 39.69 174 LEU A O 1
ATOM 1243 N N . GLY A 1 175 ? 7.304 -2.278 4.545 1.00 37.56 175 GLY A N 1
ATOM 1244 C CA . GLY A 1 175 ? 7.456 -3.719 4.351 1.00 37.56 175 GLY A CA 1
ATOM 1245 C C . GLY A 1 175 ? 7.823 -3.986 2.903 1.00 37.56 175 GLY A C 1
ATOM 1246 O O . GLY A 1 175 ? 7.072 -3.583 2.031 1.00 37.56 175 GLY A O 1
ATOM 1247 N N . SER A 1 176 ? 8.952 -4.632 2.623 1.00 39.50 176 SER A N 1
ATOM 1248 C CA . SER A 1 176 ? 9.263 -5.145 1.284 1.00 39.50 176 SER A CA 1
ATOM 1249 C C . SER A 1 176 ? 8.843 -6.612 1.214 1.00 39.50 176 SER A C 1
ATOM 1251 O O . SER A 1 176 ? 9.423 -7.437 1.919 1.00 39.50 176 SER A O 1
ATOM 1253 N N . GLY A 1 177 ? 7.841 -6.929 0.397 1.00 33.75 177 GLY A N 1
ATOM 1254 C CA . GLY A 1 177 ? 7.365 -8.295 0.182 1.00 33.75 177 GLY A CA 1
ATOM 1255 C C . GLY A 1 177 ? 7.903 -8.848 -1.136 1.00 33.75 177 GLY A C 1
ATOM 1256 O O . GLY A 1 177 ? 7.945 -8.138 -2.139 1.00 33.75 177 GLY A O 1
ATOM 1257 N N . SER A 1 178 ? 8.313 -10.116 -1.145 1.00 37.12 178 SER A N 1
ATOM 1258 C CA . SER A 1 178 ? 8.530 -10.872 -2.383 1.00 37.12 178 SER A CA 1
ATOM 1259 C C . SER A 1 178 ? 7.266 -11.676 -2.665 1.00 37.12 178 SER A C 1
ATOM 1261 O O . SER A 1 178 ? 6.848 -12.470 -1.821 1.00 37.12 178 SER A O 1
ATOM 1263 N N . ALA A 1 179 ? 6.648 -11.485 -3.831 1.00 34.91 179 ALA A N 1
ATOM 1264 C CA . ALA A 1 179 ? 5.578 -12.363 -4.291 1.00 34.91 179 ALA A CA 1
ATOM 1265 C C . ALA A 1 179 ? 6.183 -13.725 -4.678 1.00 34.91 179 ALA A C 1
ATOM 1267 O O . ALA A 1 179 ? 6.536 -13.959 -5.832 1.00 34.91 179 ALA A O 1
ATOM 1268 N N . SER A 1 180 ? 6.360 -14.632 -3.714 1.00 39.09 180 SER A N 1
ATOM 1269 C CA . SER A 1 180 ? 6.675 -16.024 -4.035 1.00 39.09 180 SER A CA 1
ATOM 1270 C C . SER A 1 180 ? 5.399 -16.716 -4.507 1.00 39.09 180 SER A C 1
ATOM 1272 O O . SER A 1 180 ? 4.504 -16.983 -3.707 1.00 39.09 180 SER A O 1
ATOM 1274 N N . GLY A 1 181 ? 5.312 -16.994 -5.808 1.00 32.94 181 GLY A N 1
ATOM 1275 C CA . GLY A 1 181 ? 4.273 -17.856 -6.362 1.00 32.94 181 GLY A CA 1
ATOM 1276 C C . GLY A 1 181 ? 4.330 -19.247 -5.728 1.00 32.94 181 GLY A C 1
ATOM 1277 O O . GLY A 1 181 ? 5.392 -19.869 -5.665 1.00 32.94 181 GLY A O 1
ATOM 1278 N N . SER A 1 182 ? 3.184 -19.732 -5.258 1.00 32.88 182 SER A N 1
ATOM 1279 C CA . SER A 1 182 ? 3.003 -21.097 -4.779 1.00 32.88 182 SER A CA 1
ATOM 1280 C C . SER A 1 182 ? 3.086 -22.077 -5.955 1.00 32.88 182 SER A C 1
ATOM 1282 O O . SER A 1 182 ? 2.118 -22.340 -6.663 1.00 32.88 182 SER A O 1
ATOM 1284 N N . SER A 1 183 ? 4.274 -22.632 -6.180 1.00 37.22 183 SER A N 1
ATOM 1285 C CA . SER A 1 183 ? 4.419 -23.893 -6.903 1.00 37.22 183 SER A CA 1
ATOM 1286 C C . SER A 1 183 ? 4.411 -25.012 -5.874 1.00 37.22 183 SER A C 1
ATOM 1288 O O . SER A 1 183 ? 5.418 -25.189 -5.198 1.00 37.22 183 SER A O 1
ATOM 1290 N N . GLU A 1 184 ? 3.276 -25.706 -5.749 1.00 35.31 184 GLU A N 1
ATOM 1291 C CA . GLU A 1 184 ? 3.130 -27.163 -5.554 1.00 35.31 184 GLU A CA 1
ATOM 1292 C C . GLU A 1 184 ? 1.749 -27.496 -4.946 1.00 35.31 184 GLU A C 1
ATOM 1294 O O . GLU A 1 184 ? 1.464 -27.231 -3.778 1.00 35.31 184 GLU A O 1
ATOM 1299 N N . ARG A 1 185 ? 0.885 -28.103 -5.769 1.00 34.94 185 ARG A N 1
ATOM 1300 C CA . ARG A 1 185 ? -0.079 -29.139 -5.376 1.00 34.94 185 ARG A CA 1
ATOM 1301 C C . ARG A 1 185 ? 0.055 -30.295 -6.354 1.00 34.94 185 ARG A C 1
ATOM 1303 O O . ARG A 1 185 ? 0.304 -30.002 -7.547 1.00 34.94 185 ARG A O 1
#

Radius of gyration: 17.38 Å; chains: 1; bounding box: 54×46×40 Å

Secondary structure (DSSP, 8-state):
--TTS--S------THHHHHHHHTTSS-SHHHHHHHHHHHHHHHHHHHHHHHHHHH-TT----EEEE-S----TTS---S--TTTSEEEEEEESTT--TT---TT--GGGHHHHHHHHTTPPPPTT-S---TTTT-SS-TTPPPP-PPPS-SS----TTTTHHHHHHTTT----EEEE-------